Protein 1VJR (pdb70)

Sequence (255 aa):
HHVLDKIELFILDDGTFYLDDDDSLLPGSLEEFLEETLKEKNKRFVFFTNNSSLGAQDYVRKLRNGVDVPDDAVVTSGEITAEHLKRFGRCRIFLLGTPQLKKVFEAYGHVIDEENPDFVVLGFDKTLTYERLKKACILLRKGKFYIATHPDINCPSKEGPVPDAGSIAAIEASTGRKPDLIAGKPNPLVVDVISEKFGVPKEERRAVGDRLYTDVKLGKNAGIVSILVLTGETTPEEDLERAEETKPDFVFKNLGELAKAVQ

Solvent-accessible surface area: 12253 Å² total

B-factor: mean 44.91, std 9.75, range [21.3, 96.9]

InterPro domains:
  IPR006357 HAD-superfamily hydrolase, subfamily IIA [PF13344] (8-106)
  IPR006357 HAD-superfamily hydrolase, subfamily IIA [PIRSF000915] (2-258)
  IPR006357 HAD-superfamily hydrolase, subfamily IIA [TIGR01460] (8-230)
  IPR023214 HAD superfamily [G3DSA:3.40.50.1000] (13-251)
  IPR023214 HAD superfamily [G3DSA:3.40.50.1000] (73-180)
  IPR036412 HAD-like superfamily [SSF56784] (1-258)

Foldseek 3Di:
DDLLLLAQEAEEECQAQAPDLGGDPQNVVLVVLSVVSVGYYAYEEQALQAALQVVCVSCVCPNNDDSRRYDYLLLLVLVVCVPPNAFAEAELYHPRSVVSNVVSVHHDDLPDGLEYEYFFRPPDDPVSLVSSLVVVLVPRAYEYSAQDQWDQDPVGTDGGRNVSVVSCVRRVDDHPYHRDFLQLSVVVVVCVVVVPDLSNEEEADFPGRQSSCVNNVHAYEHEDRGDDHPVNQVVDPGHGNYYDPGSNRVSVDND

Secondary structure (P-SEA, 3-state):
cccccccccccccccccccccccccaaaaaaaaaaaaccbbbbbbccccccaaaaaaaaaccccccccccccaaaaaaacccccccccccccccaaaaaaaaaacccccccccccccccccccccaaaaaaaaaaaaaccbbbbcccccccccccccccccccccccccccccccccccccccaaaaaaaaaaacccccccccccaaaaaaaaaaacbbbbbbccccccaaaaaacccccccccccaaaaaaacc

CATH classification: 3.40.50.1000 (+1 more: 3.40.50.1000)

Organism: Thermotoga maritima (strain ATCC 43589 / DSM 3109 / JCM 10099 / NBRC 100826 / MSB8) (NCBI:txid243274)

Structure (mmCIF, N/CA/C/O backbone):
data_1VJR
#
_entry.id   1VJR
#
_cell.length_a   93.998
_cell.length_b   93.998
_cell.length_c   160.365
_cell.angle_alpha   90.00
_cell.angle_beta   90.00
_cell.angle_gamma   90.00
#
_symmetry.space_group_name_H-M   'P 41 21 2'
#
loop_
_entity.id
_entity.type
_entity.pdbx_description
1 polymer 4-nitrophenylphosphatase
2 non-polymer 'NICKEL (II) ION'
3 non-polymer 'CHLORIDE ION'
4 water water
#
loop_
_atom_site.group_PDB
_atom_site.id
_atom_site.type_symbol
_atom_site.label_atom_id
_atom_site.label_alt_id
_atom_site.label_comp_id
_atom_site.label_asym_id
_atom_site.label_entity_id
_atom_site.label_seq_id
_atom_site.pdbx_PDB_ins_code
_atom_site.Cartn_x
_atom_site.Cartn_y
_atom_site.Cartn_z
_atom_site.occupancy
_atom_site.B_iso_or_equiv
_atom_site.auth_seq_id
_atom_site.auth_comp_id
_atom_site.auth_asym_id
_atom_site.auth_atom_id
_atom_site.pdbx_PDB_model_num
ATOM 1 C CA . HIS A 1 11 ? 86.240 40.637 33.423 1.00 54.45 -1 HIS A CA 1
ATOM 2 C C . HIS A 1 11 ? 86.513 41.959 32.623 1.00 58.54 -1 HIS A C 1
ATOM 3 O O . HIS A 1 11 ? 85.640 42.433 31.835 1.00 55.88 -1 HIS A O 1
ATOM 4 N N . HIS A 1 12 ? 87.727 42.533 32.799 1.00 57.40 0 HIS A N 1
ATOM 5 C CA . HIS A 1 12 ? 88.042 43.931 32.363 1.00 53.43 0 HIS A CA 1
ATOM 6 C C . HIS A 1 12 ? 88.525 44.136 30.909 1.00 52.31 0 HIS A C 1
ATOM 7 O O . HIS A 1 12 ? 89.696 44.383 30.612 1.00 50.68 0 HIS A O 1
ATOM 14 N N . VAL A 1 13 ? 87.535 44.043 30.035 1.00 52.21 1 VAL A N 1
ATOM 15 C CA . VAL A 1 13 ? 87.621 44.209 28.591 1.00 53.08 1 VAL A CA 1
ATOM 16 C C . VAL A 1 13 ? 88.437 45.413 28.055 1.00 50.58 1 VAL A C 1
ATOM 17 O O . VAL A 1 13 ? 89.009 45.327 26.968 1.00 51.58 1 VAL A O 1
ATOM 21 N N . LEU A 1 14 ? 88.486 46.523 28.787 1.00 47.27 2 LEU A N 1
ATOM 22 C CA . LEU A 1 14 ? 89.215 47.693 28.288 1.00 45.09 2 LEU A CA 1
ATOM 23 C C . LEU A 1 14 ? 90.730 47.577 28.445 1.00 44.86 2 LEU A C 1
ATOM 24 O O . LEU A 1 14 ? 91.495 48.331 27.827 1.00 43.10 2 LEU A O 1
ATOM 29 N N . ASP A 1 15 ? 91.163 46.635 29.275 1.00 44.88 3 ASP A N 1
ATOM 30 C CA . ASP A 1 15 ? 92.574 46.350 29.429 1.00 44.38 3 ASP A CA 1
ATOM 31 C C . ASP A 1 15 ? 93.240 45.983 28.119 1.00 44.34 3 ASP A C 1
ATOM 32 O O . ASP A 1 15 ? 94.412 46.278 27.935 1.00 45.28 3 ASP A O 1
ATOM 37 N N . LYS A 1 16 ? 92.501 45.350 27.210 1.00 44.19 4 LYS A N 1
ATOM 38 C CA . LYS A 1 16 ? 93.084 44.912 25.963 1.00 47.11 4 LYS A CA 1
ATOM 39 C C . LYS A 1 16 ? 93.377 46.060 24.954 1.00 46.58 4 LYS A C 1
ATOM 40 O O . LYS A 1 16 ? 94.125 45.853 23.994 1.00 45.92 4 LYS A O 1
ATOM 44 N N . ILE A 1 17 ? 92.839 47.264 25.183 1.00 45.62 5 ILE A N 1
ATOM 45 C CA . ILE A 1 17 ? 93.100 48.379 24.259 1.00 44.20 5 ILE A CA 1
ATOM 46 C C . ILE A 1 17 ? 94.547 48.847 24.372 1.00 46.10 5 ILE A C 1
ATOM 47 O O . ILE A 1 17 ? 95.000 49.182 25.475 1.00 46.43 5 ILE A O 1
ATOM 52 N N . GLU A 1 18 ? 95.269 48.821 23.247 1.00 43.07 6 GLU A N 1
ATOM 53 C CA . GLU A 1 18 ? 96.667 49.253 23.200 1.00 44.54 6 GLU A CA 1
ATOM 54 C C . GLU A 1 18 ? 96.810 50.660 22.594 1.00 43.87 6 GLU A C 1
ATOM 55 O O . GLU A 1 18 ? 97.765 51.389 22.897 1.00 43.72 6 GLU A O 1
ATOM 61 N N . LEU A 1 19 ? 95.871 51.032 21.729 1.00 42.59 7 LEU A N 1
ATOM 62 C CA . LEU A 1 19 ? 95.916 52.331 21.088 1.00 41.27 7 LEU A CA 1
ATOM 63 C C . LEU A 1 19 ? 94.553 53.007 21.157 1.00 42.67 7 LEU A C 1
ATOM 64 O O . LEU A 1 19 ? 93.543 52.437 20.714 1.00 41.72 7 LEU A O 1
ATOM 69 N N . PHE A 1 20 ? 94.542 54.215 21.729 1.00 42.22 8 PHE A N 1
ATOM 70 C CA . PHE A 1 20 ? 93.354 55.053 21.804 1.00 41.84 8 PHE A CA 1
ATOM 71 C C . PHE A 1 20 ? 93.409 56.214 20.809 1.00 43.26 8 PHE A C 1
ATOM 72 O O . PHE A 1 20 ? 94.353 57.030 20.811 1.00 44.59 8 PHE A O 1
ATOM 80 N N . ILE A 1 21 ? 92.404 56.278 19.942 1.00 44.24 9 ILE A N 1
ATOM 81 C CA . ILE A 1 21 ? 92.232 57.438 19.066 1.00 43.22 9 ILE A CA 1
ATOM 82 C C . ILE A 1 21 ? 91.358 58.409 19.822 1.00 43.70 9 ILE A C 1
ATOM 83 O O . ILE A 1 21 ? 90.274 58.037 20.271 1.00 42.86 9 ILE A O 1
ATOM 88 N N . LEU A 1 22 ? 91.838 59.641 19.974 1.00 43.74 10 LEU A N 1
ATOM 89 C CA . LEU A 1 22 ? 91.143 60.622 20.799 1.00 44.19 10 LEU A CA 1
ATOM 90 C C . LEU A 1 22 ? 90.631 61.816 20.012 1.00 43.36 10 LEU A C 1
ATOM 91 O O . LEU A 1 22 ? 91.392 62.391 19.201 1.00 42.95 10 LEU A O 1
ATOM 96 N N . ASP A 1 23 ? 89.375 62.205 20.259 1.00 42.93 11 ASP A N 1
ATOM 97 C CA . ASP A 1 23 ? 88.883 63.533 19.839 1.00 46.21 11 ASP A CA 1
ATOM 98 C C . ASP A 1 23 ? 89.664 64.593 20.613 1.00 48.43 11 ASP A C 1
ATOM 99 O O . ASP A 1 23 ? 90.215 64.317 21.694 1.00 50.09 11 ASP A O 1
ATOM 112 N N . ASP A 1 25 ? 89.005 68.894 20.809 1.00 45.92 13 ASP A N 1
ATOM 113 C CA . ASP A 1 25 ? 88.081 69.842 21.405 1.00 47.73 13 ASP A CA 1
ATOM 114 C C . ASP A 1 25 ? 86.763 69.153 21.815 1.00 47.10 13 ASP A C 1
ATOM 115 O O . ASP A 1 25 ? 86.015 68.649 20.958 1.00 47.29 13 ASP A O 1
ATOM 120 N N . GLY A 1 26 ? 86.487 69.137 23.120 1.00 43.99 14 GLY A N 1
ATOM 121 C CA . GLY A 1 26 ? 85.282 68.501 23.639 1.00 43.22 14 GLY A CA 1
ATOM 122 C C . GLY A 1 26 ? 85.584 67.194 24.361 1.00 44.15 14 GLY A C 1
ATOM 123 O O . GLY A 1 26 ? 84.756 66.715 25.116 1.00 41.40 14 GLY A O 1
ATOM 124 N N . THR A 1 27 ? 86.776 66.629 24.117 1.00 43.80 15 THR A N 1
ATOM 125 C CA . THR A 1 27 ? 87.234 65.384 24.734 1.00 41.86 15 THR A CA 1
ATOM 126 C C . THR A 1 27 ? 88.536 65.601 25.541 1.00 42.58 15 THR A C 1
ATOM 127 O O . THR A 1 27 ? 88.592 65.311 26.733 1.00 43.94 15 THR A O 1
ATOM 131 N N . PHE A 1 28 ? 89.583 66.114 24.910 1.00 40.57 16 PHE A N 1
ATOM 132 C CA . PHE A 1 28 ? 90.817 66.335 25.642 1.00 39.52 16 PHE A CA 1
ATOM 133 C C . PHE A 1 28 ? 90.878 67.727 26.315 1.00 42.23 16 PHE A C 1
ATOM 134 O O . PHE A 1 28 ? 91.387 67.891 27.437 1.00 43.87 16 PHE A O 1
ATOM 142 N N . TYR A 1 29 ? 90.332 68.728 25.637 1.00 42.76 17 TYR A N 1
ATOM 143 C CA . TYR A 1 29 ? 90.298 70.090 26.151 1.00 42.22 17 TYR A CA 1
ATOM 144 C C . TYR A 1 29 ? 89.033 70.739 25.650 1.00 42.76 17 TYR A C 1
ATOM 145 O O . TYR A 1 29 ? 88.362 70.221 24.747 1.00 40.36 17 TYR A O 1
ATOM 154 N N . LEU A 1 30 ? 88.743 71.900 26.209 1.00 45.96 18 LEU A N 1
ATOM 155 C CA . LEU A 1 30 ? 87.568 72.650 25.846 1.00 52.14 18 LEU A CA 1
ATOM 156 C C . LEU A 1 30 ? 87.915 74.133 25.696 1.00 56.99 18 LEU A C 1
ATOM 157 O O . LEU A 1 30 ? 88.211 74.835 26.669 1.00 58.43 18 LEU A O 1
ATOM 162 N N . ASP A 1 31 ? 87.886 74.592 24.444 1.00 63.11 19 ASP A N 1
ATOM 163 C CA . ASP A 1 31 ? 88.390 75.907 24.056 1.00 66.02 19 ASP A CA 1
ATOM 164 C C . ASP A 1 31 ? 89.921 75.886 24.093 1.00 63.98 19 ASP A C 1
ATOM 165 O O . ASP A 1 31 ? 90.540 75.314 23.176 1.00 63.42 19 ASP A O 1
ATOM 170 N N . ASP A 1 32 ? 90.491 76.503 25.149 1.00 60.85 20 ASP A N 1
ATOM 171 C CA A ASP A 1 32 ? 91.937 76.587 25.317 0.34 59.10 20 ASP A CA 1
ATOM 172 C CA B ASP A 1 32 ? 91.955 76.526 25.306 0.33 58.53 20 ASP A CA 1
ATOM 173 C CA C ASP A 1 32 ? 91.927 76.657 25.365 0.33 59.32 20 ASP A CA 1
ATOM 174 C C . ASP A 1 32 ? 92.362 76.010 26.683 1.00 58.48 20 ASP A C 1
ATOM 175 O O . ASP A 1 32 ? 93.490 76.243 27.152 1.00 59.57 20 ASP A O 1
ATOM 188 N N . SER A 1 33 ? 91.457 75.246 27.315 1.00 55.33 21 SER A N 1
ATOM 189 C CA . SER A 1 33 ? 91.733 74.620 28.621 1.00 52.78 21 SER A CA 1
ATOM 190 C C . SER A 1 33 ? 91.557 73.118 28.606 1.00 50.02 21 SER A C 1
ATOM 191 O O . SER A 1 33 ? 90.545 72.614 28.129 1.00 50.27 21 SER A O 1
ATOM 194 N N . LEU A 1 34 ? 92.537 72.416 29.168 1.00 47.66 22 LEU A N 1
ATOM 195 C CA . LEU A 1 34 ? 92.464 70.972 29.370 1.00 46.37 22 LEU A CA 1
ATOM 196 C C . LEU A 1 34 ? 91.320 70.567 30.287 1.00 46.59 22 LEU A C 1
ATOM 197 O O . LEU A 1 34 ? 90.965 71.270 31.228 1.00 47.21 22 LEU A O 1
ATOM 202 N N . LEU A 1 35 ? 90.746 69.417 29.981 1.00 46.39 23 LEU A N 1
ATOM 203 C CA . LEU A 1 35 ? 89.602 68.913 30.692 1.00 45.48 23 LEU A CA 1
ATOM 204 C C . LEU A 1 35 ? 90.078 68.064 31.874 1.00 47.27 23 LEU A C 1
ATOM 205 O O . LEU A 1 35 ? 91.234 67.611 31.879 1.00 45.09 23 LEU A O 1
ATOM 210 N N . PRO A 1 36 ? 89.211 67.860 32.879 1.00 50.02 24 PRO A N 1
ATOM 211 C CA . PRO A 1 36 ? 89.584 67.069 34.063 1.00 49.91 24 PRO A CA 1
ATOM 212 C C . PRO A 1 36 ? 89.996 65.655 33.682 1.00 48.39 24 PRO A C 1
ATOM 213 O O . PRO A 1 36 ? 89.259 64.959 32.971 1.00 48.70 24 PRO A O 1
ATOM 217 N N . GLY A 1 37 ? 91.190 65.267 34.116 1.00 45.83 25 GLY A N 1
ATOM 218 C CA . GLY A 1 37 ? 91.678 63.925 33.898 1.00 44.93 25 GLY A CA 1
ATOM 219 C C . GLY A 1 37 ? 92.451 63.710 32.620 1.00 45.23 25 GLY A C 1
ATOM 220 O O . GLY A 1 37 ? 93.055 62.653 32.444 1.00 45.55 25 GLY A O 1
ATOM 221 N N . SER A 1 38 ? 92.442 64.692 31.721 1.00 46.14 26 SER A N 1
ATOM 222 C CA . SER A 1 38 ? 93.132 64.549 30.428 1.00 44.94 26 SER A CA 1
ATOM 223 C C . SER A 1 38 ? 94.615 64.186 30.593 1.00 45.05 26 SER A C 1
ATOM 224 O O . SER A 1 38 ? 95.100 63.204 29.990 1.00 42.69 26 SER A O 1
ATOM 227 N N . LEU A 1 39 ? 95.316 64.965 31.427 1.00 44.22 27 LEU A N 1
ATOM 228 C CA . LEU A 1 39 ? 96.728 64.741 31.695 1.00 43.65 27 LEU A CA 1
ATOM 229 C C . LEU A 1 39 ? 96.963 63.426 32.392 1.00 44.66 27 LEU A C 1
ATOM 230 O O . LEU A 1 39 ? 97.856 62.668 31.992 1.00 44.13 27 LEU A O 1
ATOM 235 N N . GLU A 1 40 ? 96.168 63.184 33.442 1.00 44.98 28 GLU A N 1
ATOM 236 C CA A GLU A 1 40 ? 96.087 61.922 34.192 0.50 45.94 28 GLU A CA 1
ATOM 237 C CA B GLU A 1 40 ? 96.272 61.913 34.151 0.50 45.56 28 GLU A CA 1
ATOM 238 C C . GLU A 1 40 ? 96.002 60.735 33.205 1.00 44.27 28 GLU A C 1
ATOM 239 O O . GLU A 1 40 ? 96.686 59.717 33.328 1.00 43.72 28 GLU A O 1
ATOM 250 N N . PHE A 1 41 ? 95.108 60.886 32.225 1.00 43.01 29 PHE A N 1
ATOM 251 C CA . PHE A 1 41 ? 94.874 59.845 31.233 1.00 41.94 29 PHE A CA 1
ATOM 252 C C . PHE A 1 41 ? 96.136 59.511 30.435 1.00 42.72 29 PHE A C 1
ATOM 253 O O . PHE A 1 41 ? 96.493 58.348 30.296 1.00 43.64 29 PHE A O 1
ATOM 261 N N . LEU A 1 42 ? 96.803 60.527 29.900 1.00 42.62 30 LEU A N 1
ATOM 262 C CA . LEU A 1 42 ? 98.058 60.303 29.184 1.00 43.06 30 LEU A CA 1
ATOM 263 C C . LEU A 1 42 ? 99.127 59.713 30.073 1.00 42.14 30 LEU A C 1
ATOM 264 O O . LEU A 1 42 ? 99.853 58.845 29.619 1.00 43.77 30 LEU A O 1
ATOM 269 N N . GLU A 1 43 ? 99.224 60.177 31.320 1.00 42.60 31 GLU A N 1
ATOM 270 C CA A GLU A 1 43 ? 100.157 59.668 32.338 0.50 44.39 31 GLU A CA 1
ATOM 271 C CA B GLU A 1 43 ? 100.250 59.629 32.205 0.50 43.14 31 GLU A CA 1
ATOM 272 C C . GLU A 1 43 ? 99.965 58.151 32.503 1.00 43.06 31 GLU A C 1
ATOM 273 O O . GLU A 1 43 ? 100.910 57.354 32.547 1.00 42.88 31 GLU A O 1
ATOM 284 N N . THR A 1 44 ? 98.697 57.769 32.616 1.00 44.13 32 THR A N 1
ATOM 285 C CA . THR A 1 44 ? 98.284 56.363 32.738 1.00 43.59 32 THR A CA 1
ATOM 286 C C . THR A 1 44 ? 98.705 55.527 31.532 1.00 43.51 32 THR A C 1
ATOM 287 O O . THR A 1 44 ? 99.260 54.439 31.686 1.00 45.62 32 THR A O 1
ATOM 291 N N . LEU A 1 45 ? 98.449 56.037 30.335 1.00 42.68 33 LEU A N 1
ATOM 292 C CA . LEU A 1 45 ? 98.841 55.342 29.119 1.00 43.13 33 LEU A CA 1
ATOM 293 C C . LEU A 1 45 ? 100.336 55.073 29.112 1.00 44.27 33 LEU A C 1
ATOM 294 O O . LEU A 1 45 ? 100.766 53.971 28.812 1.00 44.49 33 LEU A O 1
ATOM 299 N N . LYS A 1 46 ? 101.112 56.088 29.475 1.00 47.07 34 LYS A N 1
ATOM 300 C CA . LYS A 1 46 ? 102.564 56.018 29.469 1.00 51.19 34 LYS A CA 1
ATOM 301 C C . LYS A 1 46 ? 103.056 54.939 30.434 1.00 52.33 34 LYS A C 1
ATOM 302 O O . LYS A 1 46 ? 103.927 54.147 30.085 1.00 53.15 34 LYS A O 1
ATOM 308 N N . GLU A 1 47 ? 102.474 54.919 31.636 1.00 53.47 35 GLU A N 1
ATOM 309 C CA . GLU A 1 47 ? 102.759 53.924 32.669 1.00 54.68 35 GLU A CA 1
ATOM 310 C C . GLU A 1 47 ? 102.451 52.504 32.250 1.00 54.18 35 GLU A C 1
ATOM 311 O O . GLU A 1 47 ? 103.124 51.570 32.665 1.00 55.13 35 GLU A O 1
ATOM 317 N N . LYS A 1 48 ? 101.406 52.343 31.451 1.00 54.04 36 LYS A N 1
ATOM 318 C CA . LYS A 1 48 ? 100.913 51.024 31.073 1.00 51.83 36 LYS A CA 1
ATOM 319 C C . LYS A 1 48 ? 101.480 50.601 29.713 1.00 50.67 36 LYS A C 1
ATOM 320 O O . LYS A 1 48 ? 101.082 49.587 29.146 1.00 50.48 36 LYS A O 1
ATOM 326 N N . ASN A 1 49 ? 102.440 51.377 29.219 1.00 49.15 37 ASN A N 1
ATOM 327 C CA . ASN A 1 49 ? 102.967 51.219 27.866 1.00 50.65 37 ASN A CA 1
ATOM 328 C C . ASN A 1 49 ? 101.934 51.156 26.751 1.00 50.18 37 ASN A C 1
ATOM 329 O O . ASN A 1 49 ? 102.053 50.360 25.820 1.00 51.76 37 ASN A O 1
ATOM 334 N N . LYS A 1 50 ? 100.926 52.012 26.853 1.00 48.01 38 LYS A N 1
ATOM 335 C CA . LYS A 1 50 ? 99.871 52.085 25.864 1.00 45.14 38 LYS A CA 1
ATOM 336 C C . LYS A 1 50 ? 100.025 53.361 25.066 1.00 46.24 38 LYS A C 1
ATOM 337 O O . LYS A 1 50 ? 100.881 54.203 25.368 1.00 43.85 38 LYS A O 1
ATOM 343 N N . ARG A 1 51 ? 99.208 53.500 24.031 1.00 47.97 39 ARG A N 1
ATOM 344 C CA . ARG A 1 51 ? 99.391 54.581 23.074 1.00 47.05 39 ARG A CA 1
ATOM 345 C C . ARG A 1 51 ? 98.128 55.299 22.731 1.00 46.58 39 ARG A C 1
ATOM 346 O O . ARG A 1 51 ? 97.027 54.767 22.900 1.00 45.66 39 ARG A O 1
ATOM 354 N N . PHE A 1 52 ? 98.299 56.520 22.245 1.00 47.29 40 PHE A N 1
ATOM 355 C CA . PHE A 1 52 ? 97.175 57.343 21.817 1.00 46.74 40 PHE A CA 1
ATOM 356 C C . PHE A 1 52 ? 97.556 58.105 20.556 1.00 46.09 40 PHE A C 1
ATOM 357 O O . PHE A 1 52 ? 98.720 58.278 20.254 1.00 43.10 40 PHE A O 1
ATOM 365 N N . VAL A 1 53 ? 96.547 58.564 19.833 1.00 47.47 41 VAL A N 1
ATOM 366 C CA . VAL A 1 53 ? 96.735 59.480 18.726 1.00 45.79 41 VAL A CA 1
ATOM 367 C C . VAL A 1 53 ? 95.491 60.367 18.675 1.00 44.06 41 VAL A C 1
ATOM 368 O O . VAL A 1 53 ? 94.364 59.878 18.816 1.00 44.96 41 VAL A O 1
ATOM 372 N N . PHE A 1 54 ? 95.698 61.670 18.522 1.00 41.99 42 PHE A N 1
ATOM 373 C CA . PHE A 1 54 ? 94.582 62.596 18.343 1.00 41.09 42 PHE A CA 1
ATOM 374 C C . PHE A 1 54 ? 94.124 62.570 16.905 1.00 40.79 42 PHE A C 1
ATOM 375 O O . PHE A 1 54 ? 94.939 62.492 15.973 1.00 40.41 42 PHE A O 1
ATOM 383 N N . PHE A 1 55 ? 92.817 62.572 16.722 1.00 39.43 43 PHE A N 1
ATOM 384 C CA . PHE A 1 55 ? 92.287 62.746 15.392 1.00 40.37 43 PHE A CA 1
ATOM 385 C C . PHE A 1 55 ? 91.196 63.784 15.362 1.00 39.95 43 PHE A C 1
ATOM 386 O O . PHE A 1 55 ? 90.388 63.869 16.283 1.00 43.40 43 PHE A O 1
ATOM 394 N N . THR A 1 56 ? 91.193 64.591 14.308 1.00 39.20 44 THR A N 1
ATOM 395 C CA . THR A 1 56 ? 90.092 65.513 14.041 1.00 37.11 44 THR A CA 1
ATOM 396 C C . THR A 1 56 ? 89.723 65.527 12.552 1.00 38.70 44 THR A C 1
ATOM 397 O O . THR A 1 56 ? 90.603 65.413 11.677 1.00 39.58 44 THR A O 1
ATOM 401 N N . ASN A 1 57 ? 88.431 65.695 12.276 1.00 39.40 45 ASN A N 1
ATOM 402 C CA . ASN A 1 57 ? 87.928 65.893 10.917 1.00 39.69 45 ASN A CA 1
ATOM 403 C C . ASN A 1 57 ? 88.191 67.305 10.434 1.00 42.62 45 ASN A C 1
ATOM 404 O O . ASN A 1 57 ? 88.059 67.608 9.248 1.00 44.87 45 ASN A O 1
ATOM 409 N N . ASN A 1 58 ? 88.581 68.178 11.356 1.00 43.39 46 ASN A N 1
ATOM 410 C CA . ASN A 1 58 ? 88.651 69.604 11.049 1.00 41.49 46 ASN A CA 1
ATOM 411 C C . ASN A 1 58 ? 89.891 69.971 10.225 1.00 40.99 46 ASN A C 1
ATOM 412 O O . ASN A 1 58 ? 90.988 70.190 10.770 1.00 43.10 46 ASN A O 1
ATOM 417 N N . SER A 1 59 ? 89.712 70.076 8.914 1.00 40.18 47 SER A N 1
ATOM 418 C CA . SER A 1 59 ? 90.831 70.338 8.017 1.00 35.94 47 SER A CA 1
ATOM 419 C C . SER A 1 59 ? 91.084 71.834 7.734 1.00 36.41 47 SER A C 1
ATOM 420 O O . SER A 1 59 ? 91.732 72.199 6.726 1.00 34.07 47 SER A O 1
ATOM 423 N N . SER A 1 60 ? 90.591 72.723 8.593 1.00 34.83 48 SER A N 1
ATOM 424 C CA . SER A 1 60 ? 90.925 74.131 8.375 1.00 33.93 48 SER A CA 1
ATOM 425 C C . SER A 1 60 ? 92.368 74.400 8.796 1.00 33.51 48 SER A C 1
ATOM 426 O O . SER A 1 60 ? 92.934 75.437 8.431 1.00 31.08 48 SER A O 1
ATOM 429 N N . LEU A 1 61 ? 92.953 73.468 9.545 1.00 31.73 49 LEU A N 1
ATOM 430 C CA . LEU A 1 61 ? 94.332 73.605 9.975 1.00 34.90 49 LEU A CA 1
ATOM 431 C C . LEU A 1 61 ? 95.051 72.278 9.727 1.00 36.52 49 LEU A C 1
ATOM 432 O O . LEU A 1 61 ? 94.403 71.276 9.552 1.00 38.95 49 LEU A O 1
ATOM 437 N N . GLY A 1 62 ? 96.385 72.284 9.703 1.00 38.00 50 GLY A N 1
ATOM 438 C CA . GLY A 1 62 ? 97.163 71.051 9.616 1.00 38.91 50 GLY A CA 1
ATOM 439 C C . GLY A 1 62 ? 97.448 70.405 10.961 1.00 40.53 50 GLY A C 1
ATOM 440 O O . GLY A 1 62 ? 97.365 71.060 12.015 1.00 41.84 50 GLY A O 1
ATOM 441 N N . ALA A 1 63 ? 97.814 69.124 10.924 1.00 40.27 51 ALA A N 1
ATOM 442 C CA . ALA A 1 63 ? 98.222 68.401 12.133 1.00 38.94 51 ALA A CA 1
ATOM 443 C C . ALA A 1 63 ? 99.220 69.222 12.994 1.00 37.87 51 ALA A C 1
ATOM 444 O O . ALA A 1 63 ? 99.081 69.282 14.221 1.00 39.59 51 ALA A O 1
ATOM 446 N N . GLN A 1 64 ? 100.188 69.888 12.368 1.00 37.19 52 GLN A N 1
ATOM 447 C CA . GLN A 1 64 ? 101.172 70.641 13.147 1.00 39.26 52 GLN A CA 1
ATOM 448 C C . GLN A 1 64 ? 100.582 71.835 13.901 1.00 38.33 52 GLN A C 1
ATOM 449 O O . GLN A 1 64 ? 101.074 72.202 14.970 1.00 37.89 52 GLN A O 1
ATOM 455 N N . ASP A 1 65 ? 99.517 72.420 13.361 1.00 37.26 53 ASP A N 1
ATOM 456 C CA . ASP A 1 65 ? 98.843 73.515 14.035 1.00 36.51 53 ASP A CA 1
ATOM 457 C C . ASP A 1 65 ? 98.222 73.021 15.322 1.00 36.98 53 ASP A C 1
ATOM 458 O O . ASP A 1 65 ? 98.242 73.731 16.333 1.00 38.71 53 ASP A O 1
ATOM 463 N N . TYR A 1 66 ? 97.698 71.797 15.298 1.00 36.61 54 TYR A N 1
ATOM 464 C CA . TYR A 1 66 ? 97.092 71.218 16.498 1.00 37.57 54 TYR A CA 1
ATOM 465 C C . TYR A 1 66 ? 98.135 70.720 17.470 1.00 36.94 54 TYR A C 1
ATOM 466 O O . TYR A 1 66 ? 97.923 70.744 18.680 1.00 38.48 54 TYR A O 1
ATOM 475 N N . VAL A 1 67 ? 99.263 70.254 16.940 1.00 37.79 55 VAL A N 1
ATOM 476 C CA . VAL A 1 67 ? 100.375 69.827 17.796 1.00 37.46 55 VAL A CA 1
ATOM 477 C C . VAL A 1 67 ? 100.799 71.053 18.606 1.00 40.45 55 VAL A C 1
ATOM 478 O O . VAL A 1 67 ? 100.948 70.986 19.830 1.00 43.19 55 VAL A O 1
ATOM 482 N N . ARG A 1 68 ? 100.953 72.172 17.898 1.00 41.86 56 ARG A N 1
ATOM 483 C CA . ARG A 1 68 ? 101.315 73.448 18.470 1.00 42.86 56 ARG A CA 1
ATOM 484 C C . ARG A 1 68 ? 100.307 73.890 19.532 1.00 43.20 56 ARG A C 1
ATOM 485 O O . ARG A 1 68 ? 100.704 74.329 20.611 1.00 43.40 56 ARG A O 1
ATOM 493 N N . LYS A 1 69 ? 99.011 73.761 19.231 1.00 43.04 57 LYS A N 1
ATOM 494 C CA . LYS A 1 69 ? 97.969 74.159 20.162 1.00 44.17 57 LYS A CA 1
ATOM 495 C C . LYS A 1 69 ? 98.074 73.384 21.482 1.00 43.11 57 LYS A C 1
ATOM 496 O O . LYS A 1 69 ? 98.017 73.987 22.560 1.00 44.71 57 LYS A O 1
ATOM 502 N N . LEU A 1 70 ? 98.221 72.062 21.379 1.00 40.59 58 LEU A N 1
ATOM 503 C CA . LEU A 1 70 ? 98.458 71.184 22.530 1.00 39.31 58 LEU A CA 1
ATOM 504 C C . LEU A 1 70 ? 99.687 71.586 23.306 1.00 38.22 58 LEU A C 1
ATOM 505 O O . LEU A 1 70 ? 99.637 71.728 24.521 1.00 38.62 58 LEU A O 1
ATOM 510 N N . ARG A 1 71 ? 100.800 71.776 22.610 1.00 38.26 59 ARG A N 1
ATOM 511 C CA . ARG A 1 71 ? 102.024 72.165 23.301 1.00 39.40 59 ARG A CA 1
ATOM 512 C C . ARG A 1 71 ? 101.841 73.453 24.093 1.00 40.09 59 ARG A C 1
ATOM 513 O O . ARG A 1 71 ? 102.347 73.572 25.222 1.00 38.17 59 ARG A O 1
ATOM 521 N N . ASN A 1 72 ? 101.087 74.389 23.517 1.00 41.84 60 ASN A N 1
ATOM 522 C CA . ASN A 1 72 ? 100.802 75.654 24.175 1.00 46.46 60 ASN A CA 1
ATOM 523 C C . ASN A 1 72 ? 99.877 75.558 25.363 1.00 48.56 60 ASN A C 1
ATOM 524 O O . ASN A 1 72 ? 99.790 76.500 26.139 1.00 49.02 60 ASN A O 1
ATOM 537 N N . GLY A 1 74 ? 100.562 73.115 27.441 1.00 51.87 62 GLY A N 1
ATOM 538 C CA . GLY A 1 74 ? 101.433 72.297 28.295 1.00 51.81 62 GLY A CA 1
ATOM 539 C C . GLY A 1 74 ? 101.301 70.784 28.129 1.00 52.28 62 GLY A C 1
ATOM 540 O O . GLY A 1 74 ? 101.581 70.013 29.053 1.00 52.90 62 GLY A O 1
ATOM 541 N N . VAL A 1 75 ? 100.860 70.351 26.956 1.00 51.52 63 VAL A N 1
ATOM 542 C CA . VAL A 1 75 ? 100.862 68.932 26.633 1.00 51.95 63 VAL A CA 1
ATOM 543 C C . VAL A 1 75 ? 101.956 68.727 25.611 1.00 52.73 63 VAL A C 1
ATOM 544 O O . VAL A 1 75 ? 101.824 69.126 24.464 1.00 52.57 63 VAL A O 1
ATOM 548 N N . ASP A 1 76 ? 103.055 68.131 26.041 1.00 56.09 64 ASP A N 1
ATOM 549 C CA . ASP A 1 76 ? 104.179 67.896 25.151 1.00 60.00 64 ASP A CA 1
ATOM 550 C C . ASP A 1 76 ? 103.971 66.595 24.376 1.00 59.35 64 ASP A C 1
ATOM 551 O O . ASP A 1 76 ? 104.036 65.499 24.944 1.00 63.68 64 ASP A O 1
ATOM 556 N N . VAL A 1 77 ? 103.676 66.719 23.090 1.00 55.64 65 VAL A N 1
ATOM 557 C CA . VAL A 1 77 ? 103.355 65.560 22.262 1.00 51.59 65 VAL A CA 1
ATOM 558 C C . VAL A 1 77 ? 104.320 65.557 21.093 1.00 49.95 65 VAL A C 1
ATOM 559 O O . VAL A 1 77 ? 104.745 66.626 20.652 1.00 49.95 65 VAL A O 1
ATOM 563 N N . PRO A 1 78 ? 104.675 64.381 20.584 1.00 48.25 66 PRO A N 1
ATOM 564 C CA . PRO A 1 78 ? 105.509 64.298 19.373 1.00 47.78 66 PRO A CA 1
ATOM 565 C C . PRO A 1 78 ? 104.737 64.820 18.142 1.00 47.65 66 PRO A C 1
ATOM 566 O O . PRO A 1 78 ? 103.528 65.030 18.220 1.00 48.19 66 PRO A O 1
ATOM 570 N N . ASP A 1 79 ? 105.419 65.031 17.023 1.00 47.67 67 ASP A N 1
ATOM 571 C CA . ASP A 1 79 ? 104.762 65.557 15.825 1.00 47.94 67 ASP A CA 1
ATOM 572 C C . ASP A 1 79 ? 103.720 64.641 15.280 1.00 48.49 67 ASP A C 1
ATOM 573 O O . ASP A 1 79 ? 102.777 65.089 14.654 1.00 51.85 67 ASP A O 1
ATOM 578 N N . ASP A 1 80 ? 103.880 63.351 15.514 1.00 47.83 68 ASP A N 1
ATOM 579 C CA . ASP A 1 80 ? 103.021 62.382 14.884 1.00 47.37 68 ASP A CA 1
ATOM 580 C C . ASP A 1 80 ? 101.805 62.014 15.737 1.00 48.35 68 ASP A C 1
ATOM 581 O O . ASP A 1 80 ? 101.052 61.089 15.382 1.00 50.12 68 ASP A O 1
ATOM 586 N N . ALA A 1 81 ? 101.610 62.750 16.832 1.00 45.74 69 ALA A N 1
ATOM 587 C CA . ALA A 1 81 ? 100.513 62.507 17.773 1.00 45.47 69 ALA A CA 1
ATOM 588 C C . ALA A 1 81 ? 99.146 63.011 17.294 1.00 45.54 69 ALA A C 1
ATOM 589 O O . ALA A 1 81 ? 98.108 62.663 17.900 1.00 46.48 69 ALA A O 1
ATOM 591 N N . VAL A 1 82 ? 99.129 63.845 16.249 1.00 42.13 70 VAL A N 1
ATOM 592 C CA . VAL A 1 82 ? 97.853 64.345 15.711 1.00 40.75 70 VAL A CA 1
ATOM 593 C C . VAL A 1 82 ? 97.707 63.922 14.270 1.00 41.59 70 VAL A C 1
ATOM 594 O O . VAL A 1 82 ? 98.679 63.938 13.511 1.00 40.28 70 VAL A O 1
ATOM 598 N N . VAL A 1 83 ? 96.480 63.555 13.896 1.00 41.98 71 VAL A N 1
ATOM 599 C CA . VAL A 1 83 ? 96.139 63.297 12.509 1.00 39.94 71 VAL A CA 1
ATOM 600 C C . VAL A 1 83 ? 94.838 64.007 12.210 1.00 40.66 71 VAL A C 1
ATOM 601 O O . VAL A 1 83 ? 93.937 64.066 13.064 1.00 41.94 71 VAL A O 1
ATOM 605 N N . THR A 1 84 ? 94.731 64.563 11.010 1.00 38.38 72 THR A N 1
ATOM 606 C CA . THR A 1 84 ? 93.458 65.154 10.591 1.00 39.40 72 THR A CA 1
ATOM 607 C C . THR A 1 84 ? 92.972 64.527 9.297 1.00 37.93 72 THR A C 1
ATOM 608 O O . THR A 1 84 ? 93.713 63.818 8.591 1.00 37.07 72 THR A O 1
ATOM 612 N N . SER A 1 85 ? 91.744 64.867 8.942 1.00 38.40 73 SER A N 1
ATOM 613 C CA . SER A 1 85 ? 91.185 64.395 7.682 1.00 38.72 73 SER A CA 1
ATOM 614 C C . SER A 1 85 ? 92.023 64.868 6.469 1.00 38.73 73 SER A C 1
ATOM 615 O O . SER A 1 85 ? 92.044 64.211 5.425 1.00 42.27 73 SER A O 1
ATOM 618 N N . GLY A 1 86 ? 92.724 65.988 6.628 1.00 36.09 74 GLY A N 1
ATOM 619 C CA . GLY A 1 86 ? 93.570 66.534 5.585 1.00 34.13 74 GLY A CA 1
ATOM 620 C C . GLY A 1 86 ? 94.721 65.618 5.208 1.00 36.05 74 GLY A C 1
ATOM 621 O O . GLY A 1 86 ? 94.904 65.280 4.010 1.00 36.22 74 GLY A O 1
ATOM 622 N N . GLU A 1 87 ? 95.505 65.220 6.213 1.00 35.59 75 GLU A N 1
ATOM 623 C CA . GLU A 1 87 ? 96.570 64.243 5.996 1.00 37.29 75 GLU A CA 1
ATOM 624 C C . GLU A 1 87 ? 95.979 62.882 5.532 1.00 37.14 75 GLU A C 1
ATOM 625 O O . GLU A 1 87 ? 96.554 62.232 4.679 1.00 37.80 75 GLU A O 1
ATOM 631 N N . ILE A 1 88 ? 94.842 62.454 6.073 1.00 36.74 76 ILE A N 1
ATOM 632 C CA . ILE A 1 88 ? 94.257 61.189 5.603 1.00 37.43 76 ILE A CA 1
ATOM 633 C C . ILE A 1 88 ? 93.971 61.275 4.082 1.00 37.20 76 ILE A C 1
ATOM 634 O O . ILE A 1 88 ? 94.349 60.387 3.295 1.00 37.17 76 ILE A O 1
ATOM 639 N N . THR A 1 89 ? 93.339 62.369 3.681 1.00 34.30 77 THR A N 1
ATOM 640 C CA . THR A 1 89 ? 93.023 62.600 2.291 1.00 35.85 77 THR A CA 1
ATOM 641 C C . THR A 1 89 ? 94.267 62.724 1.413 1.00 37.98 77 THR A C 1
ATOM 642 O O . THR A 1 89 ? 94.322 62.101 0.355 1.00 37.50 77 THR A O 1
ATOM 646 N N . ALA A 1 90 ? 95.253 63.521 1.844 1.00 37.31 78 ALA A N 1
ATOM 647 C CA . ALA A 1 90 ? 96.422 63.744 1.004 1.00 37.66 78 ALA A CA 1
ATOM 648 C C . ALA A 1 90 ? 97.200 62.438 0.835 1.00 38.97 78 ALA A C 1
ATOM 649 O O . ALA A 1 90 ? 97.669 62.118 -0.260 1.00 41.98 78 ALA A O 1
ATOM 651 N N . GLU A 1 91 ? 97.294 61.673 1.911 1.00 38.37 79 GLU A N 1
ATOM 652 C CA . GLU A 1 91 ? 98.003 60.421 1.885 1.00 40.08 79 GLU A CA 1
ATOM 653 C C . GLU A 1 91 ? 97.268 59.381 1.037 1.00 39.38 79 GLU A C 1
ATOM 654 O O . GLU A 1 91 ? 97.902 58.652 0.288 1.00 40.38 79 GLU A O 1
ATOM 660 N N . HIS A 1 92 ? 95.942 59.322 1.139 1.00 38.99 80 HIS A N 1
ATOM 661 C CA . HIS A 1 92 ? 95.209 58.315 0.408 1.00 39.88 80 HIS A CA 1
ATOM 662 C C . HIS A 1 92 ? 95.341 58.573 -1.096 1.00 40.32 80 HIS A C 1
ATOM 663 O O . HIS A 1 92 ? 95.602 57.643 -1.867 1.00 39.86 80 HIS A O 1
ATOM 678 N N . LEU A 1 94 ? 97.771 60.170 -2.579 1.00 35.93 82 LEU A N 1
ATOM 679 C CA . LEU A 1 94 ? 99.143 59.883 -2.964 1.00 36.25 82 LEU A CA 1
ATOM 680 C C . LEU A 1 94 ? 99.335 58.391 -3.175 1.00 36.11 82 LEU A C 1
ATOM 681 O O . LEU A 1 94 ? 99.962 57.967 -4.156 1.00 37.58 82 LEU A O 1
ATOM 686 N N . LYS A 1 95 ? 98.782 57.603 -2.255 1.00 34.70 83 LYS A N 1
ATOM 687 C CA . LYS A 1 95 ? 98.943 56.152 -2.270 1.00 32.67 83 LYS A CA 1
ATOM 688 C C . LYS A 1 95 ? 98.350 55.544 -3.525 1.00 32.59 83 LYS A C 1
ATOM 689 O O . LYS A 1 95 ? 99.006 54.777 -4.213 1.00 29.97 83 LYS A O 1
ATOM 695 N N . ARG A 1 96 ? 97.109 55.923 -3.817 1.00 36.09 84 ARG A N 1
ATOM 696 C CA . ARG A 1 96 ? 96.309 55.331 -4.893 1.00 34.37 84 ARG A CA 1
ATOM 697 C C . ARG A 1 96 ? 96.479 55.999 -6.242 1.00 34.95 84 ARG A C 1
ATOM 698 O O . ARG A 1 96 ? 96.305 55.339 -7.281 1.00 34.89 84 ARG A O 1
ATOM 706 N N . PHE A 1 97 ? 96.784 57.301 -6.255 1.00 34.82 85 PHE A N 1
ATOM 707 C CA . PHE A 1 97 ? 96.792 58.039 -7.533 1.00 34.24 85 PHE A CA 1
ATOM 708 C C . PHE A 1 97 ? 98.127 58.664 -7.862 1.00 35.12 85 PHE A C 1
ATOM 709 O O . PHE A 1 97 ? 98.307 59.216 -8.954 1.00 35.92 85 PHE A O 1
ATOM 717 N N . GLY A 1 98 ? 99.071 58.573 -6.930 1.00 36.21 86 GLY A N 1
ATOM 718 C CA . GLY A 1 98 ? 100.342 59.294 -7.058 1.00 34.42 86 GLY A CA 1
ATOM 719 C C . GLY A 1 98 ? 100.181 60.775 -6.765 1.00 35.10 86 GLY A C 1
ATOM 720 O O . GLY A 1 98 ? 99.251 61.214 -6.041 1.00 35.63 86 GLY A O 1
ATOM 721 N N . ARG A 1 99 ? 101.087 61.559 -7.330 1.00 35.69 87 ARG A N 1
ATOM 722 C CA . ARG A 1 99 ? 101.077 63.008 -7.122 1.00 36.12 87 ARG A CA 1
ATOM 723 C C . ARG A 1 99 ? 100.051 63.617 -8.032 1.00 36.29 87 ARG A C 1
ATOM 724 O O . ARG A 1 99 ? 100.124 63.404 -9.257 1.00 34.34 87 ARG A O 1
ATOM 732 N N . CYS A 1 100 ? 99.119 64.374 -7.4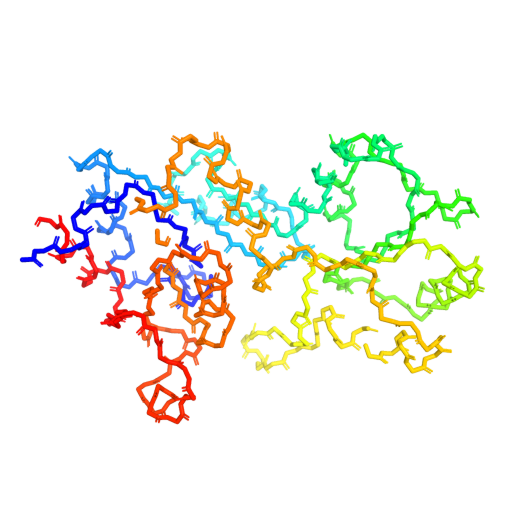37 1.00 35.98 88 CYS A N 1
ATOM 733 C CA . CYS A 1 100 ? 97.917 64.832 -8.147 1.00 35.83 88 CYS A CA 1
ATOM 734 C C . CYS A 1 100 ? 97.887 66.337 -8.354 1.00 35.25 88 CYS A C 1
ATOM 735 O O . CYS A 1 100 ? 98.367 67.089 -7.510 1.00 35.82 88 CYS A O 1
ATOM 738 N N . ARG A 1 101 ? 97.308 66.740 -9.484 1.00 34.08 89 ARG A N 1
ATOM 739 C CA . ARG A 1 101 ? 96.913 68.114 -9.753 1.00 36.55 89 ARG A CA 1
ATOM 740 C C . ARG A 1 101 ? 95.472 68.335 -9.296 1.00 37.10 89 ARG A C 1
ATOM 741 O O . ARG A 1 101 ? 94.538 67.675 -9.745 1.00 36.72 89 ARG A O 1
ATOM 749 N N . ILE A 1 102 ? 95.309 69.272 -8.378 1.00 39.09 90 ILE A N 1
ATOM 750 C CA . ILE A 1 102 ? 94.039 69.449 -7.665 1.00 38.18 90 ILE A CA 1
ATOM 751 C C . ILE A 1 102 ? 93.589 70.907 -7.693 1.00 36.60 90 ILE A C 1
ATOM 752 O O . ILE A 1 102 ? 94.412 71.824 -7.766 1.00 37.17 90 ILE A O 1
ATOM 757 N N . PHE A 1 103 ? 92.273 71.104 -7.690 1.00 37.08 91 PHE A N 1
ATOM 758 C CA . PHE A 1 103 ? 91.666 72.384 -7.333 1.00 34.22 91 PHE A CA 1
ATOM 759 C C . PHE A 1 103 ? 91.220 72.223 -5.869 1.00 34.05 91 PHE A C 1
ATOM 760 O O . PHE A 1 103 ? 90.435 71.324 -5.547 1.00 35.43 91 PHE A O 1
ATOM 768 N N . LEU A 1 104 ? 91.736 73.065 -4.977 1.00 33.53 92 LEU A N 1
ATOM 769 C CA . LEU A 1 104 ? 91.470 72.902 -3.551 1.00 35.12 92 LEU A CA 1
ATOM 770 C C . LEU A 1 104 ? 90.587 74.004 -2.982 1.00 37.52 92 LEU A C 1
ATOM 771 O O . LEU A 1 104 ? 90.891 75.163 -3.131 1.00 37.60 92 LEU A O 1
ATOM 776 N N . LEU A 1 105 ? 89.467 73.625 -2.370 1.00 40.01 93 LEU A N 1
ATOM 777 C CA . LEU A 1 105 ? 88.699 74.534 -1.508 1.00 40.14 93 LEU A CA 1
ATOM 778 C C . LEU A 1 105 ? 89.200 74.270 -0.084 1.00 40.07 93 LEU A C 1
ATOM 779 O O . LEU A 1 105 ? 88.735 73.344 0.616 1.00 37.58 93 LEU A O 1
ATOM 784 N N . GLY A 1 106 ? 90.205 75.040 0.314 1.00 38.32 94 GLY A N 1
ATOM 785 C CA . GLY A 1 106 ? 90.800 74.849 1.619 1.00 38.10 94 GLY A CA 1
ATOM 786 C C . GLY A 1 106 ? 91.562 76.075 2.013 1.00 39.22 94 GLY A C 1
ATOM 787 O O . GLY A 1 106 ? 91.859 76.921 1.172 1.00 39.83 94 GLY A O 1
ATOM 788 N N . THR A 1 107 ? 91.866 76.172 3.302 1.00 38.95 95 THR A N 1
ATOM 789 C CA . THR A 1 107 ? 92.723 77.224 3.823 1.00 36.84 95 THR A CA 1
ATOM 790 C C . THR A 1 107 ? 94.161 77.029 3.345 1.00 37.49 95 THR A C 1
ATOM 791 O O . THR A 1 107 ? 94.547 75.932 2.879 1.00 35.71 95 THR A O 1
ATOM 795 N N . PRO A 1 108 ? 94.951 78.089 3.500 1.00 34.72 96 PRO A N 1
ATOM 796 C CA . PRO A 1 108 ? 96.378 78.028 3.212 1.00 35.17 96 PRO A CA 1
ATOM 797 C C . PRO A 1 108 ? 97.064 76.898 3.977 1.00 34.23 96 PRO A C 1
ATOM 798 O O . PRO A 1 108 ? 98.004 76.264 3.443 1.00 37.61 96 PRO A O 1
ATOM 802 N N . GLN A 1 109 ? 96.624 76.648 5.209 1.00 33.04 97 GLN A N 1
ATOM 803 C CA . GLN A 1 109 ? 97.156 75.519 5.987 1.00 34.06 97 GLN A CA 1
ATOM 804 C C . GLN A 1 109 ? 96.841 74.176 5.312 1.00 35.52 97 GLN A C 1
ATOM 805 O O . GLN A 1 109 ? 97.720 73.318 5.200 1.00 35.02 97 GLN A O 1
ATOM 811 N N . LEU A 1 110 ? 95.606 73.995 4.837 1.00 34.18 98 LEU A N 1
ATOM 812 C CA . LEU A 1 110 ? 95.305 72.738 4.152 1.00 34.35 98 LEU A CA 1
ATOM 813 C C . LEU A 1 110 ? 96.120 72.625 2.867 1.00 34.95 98 LEU A C 1
ATOM 814 O O . LEU A 1 110 ? 96.592 71.552 2.509 1.00 36.15 98 LEU A O 1
ATOM 819 N N . LYS A 1 111 ? 96.292 73.743 2.182 1.00 35.03 99 LYS A N 1
ATOM 820 C CA . LYS A 1 111 ? 97.089 73.753 0.988 1.00 35.45 99 LYS A CA 1
ATOM 821 C C . LYS A 1 111 ? 98.521 73.225 1.245 1.00 36.67 99 LYS A C 1
ATOM 822 O O . LYS A 1 111 ? 99.012 72.370 0.483 1.00 36.34 99 LYS A O 1
ATOM 828 N N . LYS A 1 112 ? 99.177 73.704 2.307 1.00 35.76 100 LYS A N 1
ATOM 829 C CA . LYS A 1 112 ? 100.496 73.162 2.694 1.00 37.82 100 LYS A CA 1
ATOM 830 C C . LYS A 1 112 ? 100.460 71.646 2.965 1.00 38.59 100 LYS A C 1
ATOM 831 O O . LYS A 1 112 ? 101.397 70.914 2.634 1.00 38.04 100 LYS A O 1
ATOM 837 N N . VAL A 1 113 ? 99.376 71.170 3.587 1.00 38.61 101 VAL A N 1
ATOM 838 C CA . VAL A 1 113 ? 99.209 69.737 3.796 1.00 36.77 101 VAL A CA 1
ATOM 839 C C . VAL A 1 113 ? 99.266 68.972 2.456 1.00 36.82 101 VAL A C 1
ATOM 840 O O . VAL A 1 113 ? 100.052 68.031 2.307 1.00 37.33 101 VAL A O 1
ATOM 844 N N . PHE A 1 114 ? 98.468 69.384 1.480 1.00 34.52 102 PHE A N 1
ATOM 845 C CA . PHE A 1 114 ? 98.493 68.683 0.204 1.00 35.70 102 PHE A CA 1
ATOM 846 C C . PHE A 1 114 ? 99.827 68.787 -0.503 1.00 35.75 102 PHE A C 1
ATOM 847 O O . PHE A 1 114 ? 100.299 67.816 -1.091 1.00 35.52 102 PHE A O 1
ATOM 855 N N . GLU A 1 115 ? 100.464 69.951 -0.398 1.00 35.88 103 GLU A N 1
ATOM 856 C CA . GLU A 1 115 ? 101.754 70.140 -1.065 1.00 35.56 103 GLU A CA 1
ATOM 857 C C . GLU A 1 115 ? 102.823 69.333 -0.400 1.00 35.49 103 GLU A C 1
ATOM 858 O O . GLU A 1 115 ? 103.785 68.957 -1.048 1.00 39.80 103 GLU A O 1
ATOM 864 N N . ALA A 1 116 ? 102.664 69.054 0.889 1.00 34.46 104 ALA A N 1
ATOM 865 C CA . ALA A 1 116 ? 103.688 68.300 1.601 1.00 35.21 104 ALA A CA 1
ATOM 866 C C . ALA A 1 116 ? 103.680 66.856 1.106 1.00 36.14 104 ALA A C 1
ATOM 867 O O . ALA A 1 116 ? 104.683 66.169 1.191 1.00 38.76 104 ALA A O 1
ATOM 869 N N . TYR A 1 117 ? 102.536 66.403 0.602 1.00 35.86 105 TYR A N 1
ATOM 870 C CA . TYR A 1 117 ? 102.424 65.078 0.009 1.00 35.34 105 TYR A CA 1
ATOM 871 C C . TYR A 1 117 ? 102.740 65.050 -1.480 1.00 35.87 105 T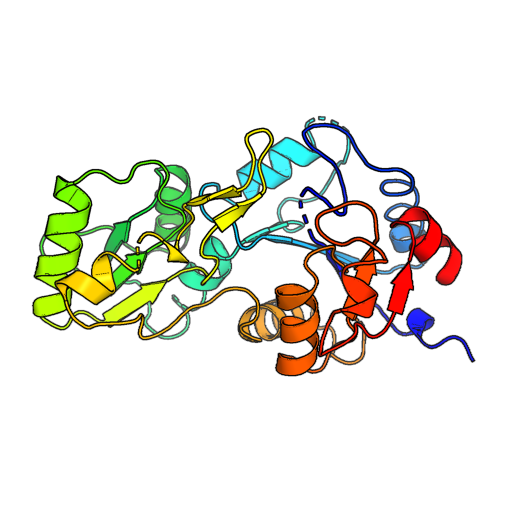YR A C 1
ATOM 872 O O . TYR A 1 117 ? 102.472 64.051 -2.154 1.00 37.24 105 TYR A O 1
ATOM 881 N N . GLY A 1 118 ? 103.309 66.133 -1.996 1.00 33.57 106 GLY A N 1
ATOM 882 C CA . GLY A 1 118 ? 103.733 66.174 -3.398 1.00 34.79 106 GLY A CA 1
ATOM 883 C C . GLY A 1 118 ? 102.613 66.467 -4.385 1.00 36.29 106 GLY A C 1
ATOM 884 O O . GLY A 1 118 ? 102.828 66.375 -5.583 1.00 37.09 106 GLY A O 1
ATOM 885 N N . HIS A 1 119 ? 101.414 66.798 -3.896 1.00 34.39 107 HIS A N 1
ATOM 886 C CA . HIS A 1 119 ? 100.333 67.227 -4.781 1.00 34.80 107 HIS A CA 1
ATOM 887 C C . HIS A 1 119 ? 100.553 68.692 -5.191 1.00 36.53 107 HIS A C 1
ATOM 888 O O . HIS A 1 119 ? 101.248 69.441 -4.487 1.00 36.87 107 HIS A O 1
ATOM 895 N N . VAL A 1 120 ? 99.979 69.092 -6.329 1.00 37.22 108 VAL A N 1
ATOM 896 C CA . VAL A 1 120 ? 100.165 70.431 -6.884 1.00 37.58 108 VAL A CA 1
ATOM 897 C C . VAL A 1 120 ? 98.801 71.075 -7.042 1.00 39.47 108 VAL A C 1
ATOM 898 O O . VAL A 1 120 ? 97.855 70.452 -7.544 1.00 40.34 108 VAL A O 1
ATOM 902 N N . ILE A 1 121 ? 98.675 72.313 -6.590 1.00 39.29 109 ILE A N 1
ATOM 903 C CA . ILE A 1 121 ? 97.453 73.050 -6.860 1.00 40.33 109 ILE A CA 1
ATOM 904 C C . ILE A 1 121 ? 97.539 73.641 -8.268 1.00 43.80 109 ILE A C 1
ATOM 905 O O . ILE A 1 121 ? 98.438 74.426 -8.568 1.00 46.15 109 ILE A O 1
ATOM 910 N N . ASP A 1 122 ? 96.609 73.226 -9.125 1.00 44.29 110 ASP A N 1
ATOM 911 C CA . ASP A 1 122 ? 96.517 73.680 -10.498 1.00 42.53 110 ASP A CA 1
ATOM 912 C C . ASP A 1 122 ? 95.062 73.965 -10.709 1.00 44.30 110 ASP A C 1
ATOM 913 O O . ASP A 1 122 ? 94.259 73.050 -10.815 1.00 46.32 110 ASP A O 1
ATOM 918 N N . GLU A 1 123 ? 94.703 75.234 -10.757 1.00 44.85 111 GLU A N 1
ATOM 919 C CA . GLU A 1 123 ? 93.302 75.588 -10.885 1.00 47.57 111 GLU A CA 1
ATOM 920 C C . GLU A 1 123 ? 92.868 75.571 -12.342 1.00 48.78 111 GLU A C 1
ATOM 921 O O . GLU A 1 123 ? 91.691 75.504 -12.647 1.00 49.66 111 GLU A O 1
ATOM 927 N N . GLU A 1 124 ? 93.852 75.608 -13.221 1.00 50.39 112 GLU A N 1
ATOM 928 C CA . GLU A 1 124 ? 93.662 75.615 -14.655 1.00 54.21 112 GLU A CA 1
ATOM 929 C C . GLU A 1 124 ? 93.321 74.206 -15.175 1.00 52.62 112 GLU A C 1
ATOM 930 O O . GLU A 1 124 ? 92.270 73.995 -15.791 1.00 52.55 112 GLU A O 1
ATOM 936 N N . ASN A 1 125 ? 94.195 73.245 -14.888 1.00 48.42 113 ASN A N 1
ATOM 937 C CA . ASN A 1 125 ? 94.022 71.890 -15.360 1.00 47.83 113 ASN A CA 1
ATOM 938 C C . ASN A 1 125 ? 94.158 70.871 -14.228 1.00 45.01 113 ASN A C 1
ATOM 939 O O . ASN A 1 125 ? 95.068 70.046 -14.248 1.00 47.62 113 ASN A O 1
ATOM 944 N N . PRO A 1 126 ? 93.267 70.913 -13.243 1.00 41.77 114 PRO A N 1
ATOM 945 C CA . PRO A 1 126 ? 93.270 69.899 -12.174 1.00 40.34 114 PRO A CA 1
ATOM 946 C C . PRO A 1 126 ? 92.670 68.573 -12.665 1.00 38.65 114 PRO A C 1
ATOM 947 O O . PRO A 1 126 ? 91.916 68.560 -13.632 1.00 37.65 114 PRO A O 1
ATOM 951 N N . ASP A 1 127 ? 92.959 67.476 -11.985 1.00 36.32 115 ASP A N 1
ATOM 952 C CA . ASP A 1 127 ? 92.189 66.261 -12.224 1.00 36.94 115 ASP A CA 1
ATOM 953 C C . ASP A 1 127 ? 91.222 65.958 -11.091 1.00 38.66 115 ASP A C 1
ATOM 954 O O . ASP A 1 127 ? 90.330 65.108 -11.227 1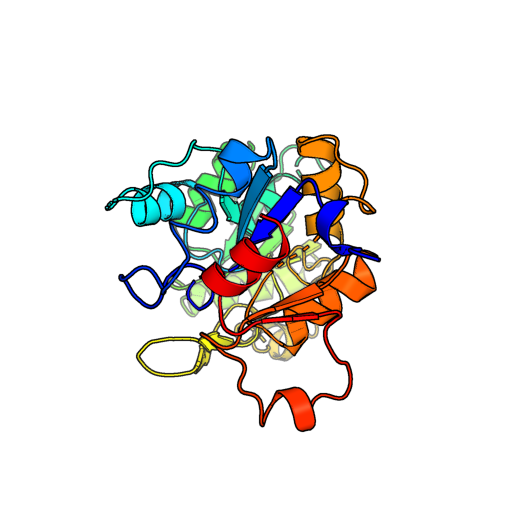.00 39.97 115 ASP A O 1
ATOM 959 N N . PHE A 1 128 ? 91.412 66.667 -9.978 1.00 39.16 116 PHE A N 1
ATOM 960 C CA . PHE A 1 128 ? 90.595 66.501 -8.770 1.00 40.01 116 PHE A CA 1
ATOM 961 C C . PHE A 1 128 ? 90.078 67.820 -8.281 1.00 39.52 116 PHE A C 1
ATOM 962 O O . PHE A 1 128 ? 90.775 68.850 -8.351 1.00 37.03 116 PHE A O 1
ATOM 970 N N . VAL A 1 129 ? 88.832 67.784 -7.822 1.00 38.38 117 VAL A N 1
ATOM 971 C CA . VAL A 1 129 ? 88.313 68.849 -7.001 1.00 37.52 117 VAL A CA 1
ATOM 972 C C . VAL A 1 129 ? 88.305 68.350 -5.560 1.00 39.13 117 VAL A C 1
ATOM 973 O O . VAL A 1 129 ? 87.687 67.321 -5.246 1.00 37.67 117 VAL A O 1
ATOM 977 N N . VAL A 1 130 ? 89.024 69.074 -4.699 1.00 38.86 118 VAL A N 1
ATOM 978 C CA . VAL A 1 130 ? 89.187 68.665 -3.304 1.00 37.60 118 VAL A CA 1
ATOM 979 C C . VAL A 1 130 ? 88.585 69.707 -2.369 1.00 38.81 118 VAL A C 1
ATOM 980 O O . VAL A 1 130 ? 89.005 70.863 -2.348 1.00 42.19 118 VAL A O 1
ATOM 984 N N . LEU A 1 131 ? 87.601 69.283 -1.590 1.00 39.25 119 LEU A N 1
ATOM 985 C CA . LEU A 1 131 ? 86.923 70.162 -0.640 1.00 39.20 119 LEU A CA 1
ATOM 986 C C . LEU A 1 131 ? 87.286 69.846 0.835 1.00 39.39 119 LEU A C 1
ATOM 987 O O . LEU A 1 131 ? 87.104 68.705 1.320 1.00 39.51 119 LEU A O 1
ATOM 992 N N . GLY A 1 132 ? 87.780 70.866 1.539 1.00 38.91 120 GLY A N 1
ATOM 993 C CA . GLY A 1 132 ? 88.045 70.775 2.989 1.00 38.49 120 GLY A CA 1
ATOM 994 C C . GLY A 1 132 ? 87.169 71.726 3.795 1.00 41.90 120 GLY A C 1
ATOM 995 O O . GLY A 1 132 ? 86.213 72.312 3.261 1.00 40.48 120 GLY A O 1
ATOM 996 N N . PHE A 1 133 ? 87.469 71.901 5.084 1.00 42.88 121 PHE A N 1
ATOM 997 C CA . PHE A 1 133 ? 86.764 72.933 5.862 1.00 42.07 121 PHE A CA 1
ATOM 998 C C . PHE A 1 133 ? 87.279 74.296 5.385 1.00 43.43 121 PHE A C 1
ATOM 999 O O . PHE A 1 133 ? 88.186 74.867 5.996 1.00 44.02 121 PHE A O 1
ATOM 1007 N N . ASP A 1 134 ? 86.725 74.806 4.280 1.00 42.75 122 ASP A N 1
ATOM 1008 C CA . ASP A 1 134 ? 87.278 76.020 3.661 1.00 40.94 122 ASP A CA 1
ATOM 1009 C C . ASP A 1 134 ? 86.807 77.350 4.274 1.00 40.01 122 ASP A C 1
ATOM 1010 O O . ASP A 1 134 ? 85.902 78.018 3.758 1.00 38.86 122 ASP A O 1
ATOM 1015 N N . LYS A 1 135 ? 87.458 77.730 5.372 1.00 38.81 123 LYS A N 1
ATOM 1016 C CA . LYS A 1 135 ? 87.202 79.005 6.038 1.00 38.25 123 LYS A CA 1
ATOM 1017 C C . LYS A 1 135 ? 87.624 80.196 5.195 1.00 39.17 123 LYS A C 1
ATOM 1018 O O . LYS A 1 135 ? 87.320 81.334 5.557 1.00 40.11 123 LYS A O 1
ATOM 1024 N N . THR A 1 136 ? 88.325 79.945 4.082 1.00 38.08 124 THR A N 1
ATOM 1025 C CA . THR A 1 136 ? 88.605 80.990 3.087 1.00 37.45 124 THR A CA 1
ATOM 1026 C C . THR A 1 136 ? 87.785 80.863 1.785 1.00 38.50 124 THR A C 1
ATOM 1027 O O . THR A 1 136 ? 88.166 81.398 0.755 1.00 39.66 124 THR A O 1
ATOM 1031 N N . LEU A 1 137 ? 86.662 80.151 1.825 1.00 39.05 125 LEU A N 1
ATOM 1032 C CA . LEU A 1 137 ? 85.750 80.114 0.696 1.00 38.94 125 LEU A CA 1
ATOM 1033 C C . LEU A 1 137 ? 85.373 81.529 0.214 1.00 40.64 125 LEU A C 1
ATOM 1034 O O . LEU A 1 137 ? 85.070 82.416 1.033 1.00 40.88 125 LEU A O 1
ATOM 1039 N N . THR A 1 138 ? 85.429 81.741 -1.105 1.00 39.32 126 THR A N 1
ATOM 1040 C CA . THR A 1 138 ? 84.761 82.879 -1.753 1.00 39.02 126 THR A CA 1
ATOM 1041 C C . THR A 1 138 ? 83.750 82.391 -2.797 1.00 38.03 126 THR A C 1
ATOM 1042 O O . THR A 1 138 ? 83.794 81.236 -3.215 1.00 40.55 126 THR A O 1
ATOM 1046 N N . TYR A 1 139 ? 82.872 83.288 -3.243 1.00 37.11 127 TYR A N 1
ATOM 1047 C CA . TYR A 1 139 ? 81.985 82.973 -4.331 1.00 36.64 127 TYR A CA 1
ATOM 1048 C C . TYR A 1 139 ? 82.750 82.519 -5.587 1.00 37.60 127 TYR A C 1
ATOM 1049 O O . TYR A 1 139 ? 82.401 81.520 -6.198 1.00 39.31 127 TYR A O 1
ATOM 1058 N N . GLU A 1 140 ? 83.783 83.253 -5.966 1.00 38.13 128 GLU A N 1
ATOM 1059 C CA . GLU A 1 140 ? 84.516 82.964 -7.178 1.00 40.71 128 GLU A CA 1
ATOM 1060 C C . GLU A 1 140 ? 85.097 81.561 -7.118 1.00 38.22 128 GLU A C 1
ATOM 1061 O O . GLU A 1 140 ? 85.043 80.814 -8.090 1.00 35.85 128 GLU A O 1
ATOM 1067 N N . ARG A 1 141 ? 85.645 81.205 -5.966 1.00 38.93 129 ARG A N 1
ATOM 1068 C CA . ARG A 1 141 ? 86.167 79.875 -5.765 1.00 37.73 129 ARG A CA 1
ATOM 1069 C C . ARG A 1 141 ? 85.087 78.798 -5.833 1.00 35.71 129 ARG A C 1
ATOM 1070 O O . ARG A 1 141 ? 85.298 77.762 -6.450 1.00 36.32 129 ARG A O 1
ATOM 1078 N N . LEU A 1 142 ? 83.934 79.040 -5.217 1.00 36.93 130 LEU A N 1
ATOM 1079 C CA . LEU A 1 142 ? 82.789 78.135 -5.360 1.00 37.18 130 LEU A CA 1
ATOM 1080 C C . LEU A 1 142 ? 82.400 77.949 -6.845 1.00 36.40 130 LEU A C 1
ATOM 1081 O O . LEU A 1 142 ? 82.206 76.813 -7.333 1.00 35.68 130 LEU A O 1
ATOM 1086 N N . LYS A 1 143 ? 82.342 79.071 -7.564 1.00 32.71 131 LYS A N 1
ATOM 1087 C CA . LYS A 1 143 ? 81.999 79.060 -8.964 1.00 31.93 131 LYS A CA 1
ATOM 1088 C C . LYS A 1 143 ? 82.954 78.161 -9.775 1.00 35.73 131 LYS A C 1
ATOM 1089 O O . LYS A 1 143 ? 82.519 77.264 -10.553 1.00 39.60 131 LYS A O 1
ATOM 1095 N N . LYS A 1 144 ? 84.248 78.387 -9.592 1.00 32.99 132 LYS A N 1
ATOM 1096 C CA . LYS A 1 144 ? 85.262 77.611 -10.303 1.00 33.98 132 LYS A CA 1
ATOM 1097 C C . LYS A 1 144 ? 85.151 76.128 -10.039 1.00 32.84 132 LYS A C 1
ATOM 1098 O O . LYS A 1 144 ? 85.255 75.325 -10.962 1.00 35.65 132 LYS A O 1
ATOM 1104 N N . ALA A 1 145 ? 84.921 75.777 -8.777 1.00 33.97 133 ALA A N 1
ATOM 1105 C CA . ALA A 1 145 ? 84.760 74.383 -8.369 1.00 34.29 133 ALA A CA 1
ATOM 1106 C C . ALA A 1 145 ? 83.578 73.761 -9.122 1.00 35.35 133 ALA A C 1
ATOM 1107 O O . ALA A 1 145 ? 83.668 72.643 -9.657 1.00 37.09 133 ALA A O 1
ATOM 1109 N N . CYS A 1 146 ? 82.472 74.499 -9.181 1.00 32.70 134 CYS A N 1
ATOM 1110 C CA . CYS A 1 146 ? 81.294 73.987 -9.832 1.00 32.36 134 CYS A CA 1
ATOM 1111 C C . CYS A 1 146 ? 81.536 73.772 -11.318 1.00 33.39 134 CYS A C 1
ATOM 1112 O O . CYS A 1 146 ? 81.182 72.705 -11.849 1.00 37.70 134 CYS A O 1
ATOM 1115 N N . ILE A 1 147 ? 82.156 74.748 -11.985 1.00 33.56 135 ILE A N 1
ATOM 1116 C CA . ILE A 1 147 ? 82.503 74.608 -13.399 1.00 33.01 135 ILE A CA 1
ATOM 1117 C C . ILE A 1 147 ? 83.349 73.348 -13.652 1.00 35.03 135 ILE A C 1
ATOM 1118 O O . ILE A 1 147 ? 83.101 72.591 -14.579 1.00 34.34 135 ILE A O 1
ATOM 1123 N N . LEU A 1 148 ? 84.330 73.111 -12.793 1.00 37.44 136 LEU A N 1
ATOM 1124 C CA . LEU A 1 148 ? 85.185 71.926 -12.918 1.00 35.62 136 LEU A CA 1
ATOM 1125 C C . LEU A 1 148 ? 84.427 70.638 -12.670 1.00 35.19 136 LEU A C 1
ATOM 1126 O O . LEU A 1 148 ? 84.677 69.635 -13.338 1.00 37.98 136 LEU A O 1
ATOM 1131 N N . LEU A 1 149 ? 83.513 70.661 -11.709 1.00 32.17 137 LEU A N 1
ATOM 1132 C CA . LEU A 1 149 ? 82.762 69.459 -11.376 1.00 32.98 137 LEU A CA 1
ATOM 1133 C C . LEU A 1 149 ? 81.854 69.072 -12.533 1.00 35.52 137 LEU A C 1
ATOM 1134 O O . LEU A 1 149 ? 81.644 67.875 -12.799 1.00 36.88 137 LEU A O 1
ATOM 1139 N N . ARG A 1 150 ? 81.377 70.085 -13.254 1.00 36.61 138 ARG A N 1
ATOM 1140 C CA . ARG A 1 150 ? 80.563 69.873 -14.425 1.00 36.45 138 ARG A CA 1
ATOM 1141 C C . ARG A 1 150 ? 81.376 69.354 -15.583 1.00 38.37 138 ARG A C 1
ATOM 1142 O O . ARG A 1 150 ? 80.822 68.873 -16.544 1.00 41.01 138 ARG A O 1
ATOM 1150 N N . LYS A 1 151 ? 82.698 69.461 -15.509 1.00 41.46 139 LYS A N 1
ATOM 1151 C CA . LYS A 1 151 ? 83.564 68.839 -16.510 1.00 40.71 139 LYS A CA 1
ATOM 1152 C C . LYS A 1 151 ? 83.888 67.415 -16.081 1.00 40.50 139 LYS A C 1
ATOM 1153 O O . LYS A 1 151 ? 84.649 66.727 -16.728 1.00 42.51 139 LYS A O 1
ATOM 1159 N N . GLY A 1 152 ? 83.352 66.977 -14.955 1.00 39.17 140 GLY A N 1
ATOM 1160 C CA . GLY A 1 152 ? 83.530 65.598 -14.577 1.00 37.97 140 GLY A CA 1
ATOM 1161 C C . GLY A 1 152 ? 84.797 65.288 -13.810 1.00 39.25 140 GLY A C 1
ATOM 1162 O O . GLY A 1 152 ? 85.172 64.125 -13.688 1.00 39.89 140 GLY A O 1
ATOM 1163 N N . LYS A 1 153 ? 85.453 66.293 -13.249 1.00 38.44 141 LYS A N 1
ATOM 1164 C CA . LYS A 1 153 ? 86.590 65.995 -12.365 1.00 38.44 141 LYS A CA 1
ATOM 1165 C C . LYS A 1 153 ? 86.192 65.110 -11.182 1.00 39.01 141 LYS A C 1
ATOM 1166 O O . LYS A 1 153 ? 85.050 65.182 -10.656 1.00 38.50 141 LYS A O 1
ATOM 1172 N N . PHE A 1 154 ? 87.151 64.291 -10.760 1.00 36.74 142 PHE A N 1
ATOM 1173 C CA . PHE A 1 154 ? 86.988 63.448 -9.602 1.00 36.25 142 PHE A CA 1
ATOM 1174 C C . PHE A 1 154 ? 86.866 64.330 -8.353 1.00 37.22 142 PHE A C 1
ATOM 1175 O O . PHE A 1 154 ? 87.559 65.327 -8.220 1.00 42.12 142 PHE A O 1
ATOM 1183 N N . TYR A 1 155 ? 85.971 63.975 -7.445 1.00 37.55 143 TYR A N 1
ATOM 1184 C CA . TYR A 1 155 ? 85.510 64.902 -6.435 1.00 35.71 143 TYR A CA 1
ATOM 1185 C C . TYR A 1 155 ? 85.705 64.270 -5.047 1.00 37.37 143 TYR A C 1
ATOM 1186 O O . TYR A 1 155 ? 85.116 63.227 -4.740 1.00 36.55 143 TYR A O 1
ATOM 1195 N N . ILE A 1 156 ? 86.579 64.886 -4.240 1.00 38.05 144 ILE A N 1
ATOM 1196 C CA . ILE A 1 156 ? 86.955 64.380 -2.920 1.00 36.38 144 ILE A CA 1
ATOM 1197 C C . ILE A 1 156 ? 86.705 65.433 -1.851 1.00 37.30 144 ILE A C 1
ATOM 1198 O O . ILE A 1 156 ? 87.073 66.612 -2.020 1.00 38.91 144 ILE A O 1
ATOM 1203 N N . ALA A 1 157 ? 86.069 65.007 -0.757 1.00 35.34 145 ALA A N 1
ATOM 1204 C CA . ALA A 1 157 ? 85.911 65.845 0.446 1.00 34.22 145 ALA A CA 1
ATOM 1205 C C . ALA A 1 157 ? 86.720 65.226 1.586 1.00 36.47 145 ALA A C 1
ATOM 1206 O O . ALA A 1 157 ? 86.825 63.987 1.683 1.00 35.27 145 ALA A O 1
ATOM 1208 N N . THR A 1 158 ? 87.329 66.073 2.426 1.00 38.88 146 THR A N 1
ATOM 1209 C CA . THR A 1 158 ? 88.111 65.544 3.545 1.00 37.16 146 THR A CA 1
ATOM 1210 C C . THR A 1 158 ? 87.221 64.909 4.600 1.00 36.66 146 THR A C 1
ATOM 1211 O O . THR A 1 158 ? 87.642 63.971 5.270 1.00 36.44 146 THR A O 1
ATOM 1215 N N . HIS A 1 159 ? 85.988 65.401 4.733 1.00 34.49 147 HIS A N 1
ATOM 1216 C CA . HIS A 1 159 ? 85.081 64.920 5.785 1.00 36.56 147 HIS A CA 1
ATOM 1217 C C . HIS A 1 159 ? 83.637 65.409 5.492 1.00 38.54 147 HIS A C 1
ATOM 1218 O O . HIS A 1 159 ? 83.444 66.341 4.715 1.00 34.89 147 HIS A O 1
ATOM 1225 N N . PRO A 1 160 ? 82.625 64.773 6.084 1.00 38.58 148 PRO A N 1
ATOM 1226 C CA . PRO A 1 160 ? 81.242 65.088 5.735 1.00 38.93 148 PRO A CA 1
ATOM 1227 C C . PRO A 1 160 ? 80.544 66.160 6.562 1.00 39.58 148 PRO A C 1
ATOM 1228 O O . PRO A 1 160 ? 79.486 66.634 6.141 1.00 40.12 148 PRO A O 1
ATOM 1232 N N . ASP A 1 161 ? 81.084 66.480 7.737 1.00 39.57 149 ASP A N 1
ATOM 1233 C CA . ASP A 1 161 ? 80.374 67.268 8.765 1.00 38.65 149 ASP A CA 1
ATOM 1234 C C . ASP A 1 161 ? 79.698 68.518 8.206 1.00 38.37 149 ASP A C 1
ATOM 1235 O O . ASP A 1 161 ? 80.340 69.337 7.556 1.00 35.77 149 ASP A O 1
ATOM 1240 N N . ILE A 1 162 ? 78.395 68.643 8.436 1.00 37.21 150 ILE A N 1
ATOM 1241 C CA . ILE A 1 162 ? 77.680 69.782 7.920 1.00 38.41 150 ILE A CA 1
ATOM 1242 C C . ILE A 1 162 ? 78.040 71.039 8.713 1.00 37.96 150 ILE A C 1
ATOM 1243 O O . ILE A 1 162 ? 78.240 72.130 8.138 1.00 36.90 150 ILE A O 1
ATOM 1248 N N . ASN A 1 163 ? 78.160 70.868 10.024 1.00 36.67 151 ASN A N 1
ATOM 1249 C CA . ASN A 1 163 ? 78.490 71.978 10.914 1.00 38.20 151 ASN A CA 1
ATOM 1250 C C . ASN A 1 163 ? 79.623 71.600 11.814 1.00 37.45 151 ASN A C 1
ATOM 1251 O O . ASN A 1 163 ? 79.960 70.441 12.006 1.00 38.19 151 ASN A O 1
ATOM 1256 N N . CYS A 1 164 ? 80.154 72.605 12.448 1.00 39.71 152 CYS A N 1
ATOM 1257 C CA . CYS A 1 164 ? 81.214 72.413 13.386 1.00 39.52 152 CYS A CA 1
ATOM 1258 C C . CYS A 1 164 ? 80.842 73.137 14.695 1.00 40.21 152 CYS A C 1
ATOM 1259 O O . CYS A 1 164 ? 80.356 74.280 14.637 1.00 41.28 152 CYS A O 1
ATOM 1262 N N . PRO A 1 165 ? 81.021 72.488 15.859 1.00 39.24 153 PRO A N 1
ATOM 1263 C CA . PRO A 1 165 ? 80.729 73.132 17.141 1.00 37.95 153 PRO A CA 1
ATOM 1264 C C . PRO A 1 165 ? 81.672 74.320 17.346 1.00 40.58 153 PRO A C 1
ATOM 1265 O O . PRO A 1 165 ? 82.822 74.303 16.896 1.00 38.68 153 PRO A O 1
ATOM 1269 N N . SER A 1 166 ? 81.184 75.365 17.985 1.00 41.94 154 SER A N 1
ATOM 1270 C CA . SER A 1 166 ? 82.033 76.501 18.214 1.00 44.19 154 SER A CA 1
ATOM 1271 C C . SER A 1 166 ? 81.509 77.275 19.415 1.00 45.38 154 SER A C 1
ATOM 1272 O O . SER A 1 166 ? 80.410 76.991 19.892 1.00 45.81 154 SER A O 1
ATOM 1275 N N . LYS A 1 167 ? 82.304 78.238 19.885 1.00 46.70 155 LYS A N 1
ATOM 1276 C CA . LYS A 1 167 ? 81.917 79.165 20.942 1.00 50.67 155 LYS A CA 1
ATOM 1277 C C . LYS A 1 167 ? 80.656 79.925 20.548 1.00 50.70 155 LYS A C 1
ATOM 1278 O O . LYS A 1 167 ? 79.853 80.305 21.402 1.00 51.45 155 LYS A O 1
ATOM 1282 N N . GLU A 1 168 ? 80.487 80.147 19.250 1.00 50.59 156 GLU A N 1
ATOM 1283 C CA . GLU A 1 168 ? 79.340 80.886 18.737 1.00 54.15 156 GLU A CA 1
ATOM 1284 C C . GLU A 1 168 ? 78.186 79.947 18.354 1.00 49.11 156 GLU A C 1
ATOM 1285 O O . GLU A 1 168 ? 77.189 80.400 17.800 1.00 50.19 156 GLU A O 1
ATOM 1291 N N . GLY A 1 169 ? 78.310 78.655 18.665 1.00 43.68 157 GLY A N 1
ATOM 1292 C CA . GLY A 1 169 ? 77.299 77.675 18.283 1.00 39.34 157 GLY A CA 1
ATOM 1293 C C . GLY A 1 169 ? 77.705 76.998 16.971 1.00 39.98 157 GLY A C 1
ATOM 1294 O O . GLY A 1 169 ? 78.844 77.171 16.493 1.00 34.90 157 GLY A O 1
ATOM 1295 N N . PRO A 1 170 ? 76.808 76.172 16.422 1.00 38.17 158 PRO A N 1
ATOM 1296 C CA . PRO A 1 170 ? 77.101 75.429 15.174 1.00 35.55 158 PRO A CA 1
ATOM 1297 C C . PRO A 1 170 ? 77.363 76.353 13.972 1.00 37.88 158 PRO A C 1
ATOM 1298 O O . PRO A 1 170 ? 76.550 77.229 13.668 1.00 38.01 158 PRO A O 1
ATOM 1302 N N . VAL A 1 171 ? 78.500 76.167 13.305 1.00 35.66 159 VAL A N 1
ATOM 1303 C CA . VAL A 1 171 ? 78.874 77.015 12.186 1.00 36.11 159 VAL A CA 1
ATOM 1304 C C . VAL A 1 171 ? 79.093 76.124 10.950 1.00 37.10 159 VAL A C 1
ATOM 1305 O O . VAL A 1 171 ? 79.524 74.973 11.095 1.00 40.06 159 VAL A O 1
ATOM 1309 N N . PRO A 1 172 ? 78.763 76.617 9.745 1.00 36.26 160 PRO A N 1
ATOM 1310 C CA . PRO A 1 172 ? 78.860 75.780 8.522 1.00 36.18 160 PRO A CA 1
ATOM 1311 C C . PRO A 1 172 ? 80.276 75.190 8.334 1.00 36.21 160 PRO A C 1
ATOM 1312 O O . PRO A 1 172 ? 81.271 75.857 8.579 1.00 36.46 160 PRO A O 1
ATOM 1316 N N . ASP A 1 173 ? 80.347 73.934 7.934 1.00 37.17 161 ASP A N 1
ATOM 1317 C CA . ASP A 1 173 ? 81.605 73.207 7.798 1.00 36.36 161 ASP A CA 1
ATOM 1318 C C . ASP A 1 173 ? 81.557 72.677 6.353 1.00 37.27 161 ASP A C 1
ATOM 1319 O O . ASP A 1 173 ? 80.705 73.101 5.557 1.00 39.66 161 ASP A O 1
ATOM 1324 N N . ALA A 1 174 ? 82.409 71.717 6.030 1.00 37.15 162 ALA A N 1
ATOM 1325 C CA . ALA A 1 174 ? 82.519 71.168 4.690 1.00 39.48 162 ALA A CA 1
ATOM 1326 C C . ALA 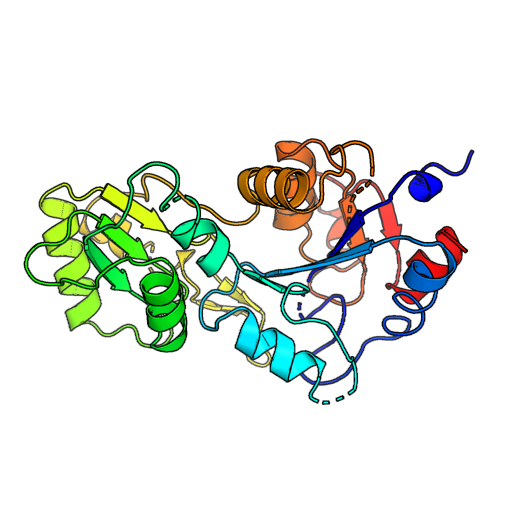A 1 174 ? 81.193 70.701 4.105 1.00 40.40 162 ALA A C 1
ATOM 1327 O O . ALA A 1 174 ? 80.888 70.980 2.914 1.00 42.45 162 ALA A O 1
ATOM 1329 N N . GLY A 1 175 ? 80.410 69.999 4.927 1.00 38.10 163 GLY A N 1
ATOM 1330 C CA . GLY A 1 175 ? 79.115 69.471 4.484 1.00 36.65 163 GLY A CA 1
ATOM 1331 C C . GLY A 1 175 ? 78.102 70.537 4.055 1.00 39.48 163 GLY A C 1
ATOM 1332 O O . GLY A 1 175 ? 77.244 70.264 3.214 1.00 39.13 163 GLY A O 1
ATOM 1333 N N . SER A 1 176 ? 78.197 71.749 4.616 1.00 37.02 164 SER A N 1
ATOM 1334 C CA . SER A 1 176 ? 77.351 72.863 4.177 1.00 38.04 164 SER A CA 1
ATOM 1335 C C . SER A 1 176 ? 77.767 73.376 2.800 1.00 37.92 164 SER A C 1
ATOM 1336 O O . SER A 1 176 ? 76.921 73.656 1.973 1.00 40.12 164 SER A O 1
ATOM 1339 N N . ILE A 1 177 ? 79.068 73.503 2.572 1.00 37.75 165 ILE A N 1
ATOM 1340 C CA . ILE A 1 177 ? 79.587 73.787 1.254 1.00 38.75 165 ILE A CA 1
ATOM 1341 C C . ILE A 1 177 ? 79.204 72.687 0.247 1.00 41.24 165 ILE A C 1
ATOM 1342 O O . ILE A 1 177 ? 78.771 72.999 -0.885 1.00 42.46 165 ILE A O 1
ATOM 1355 N N 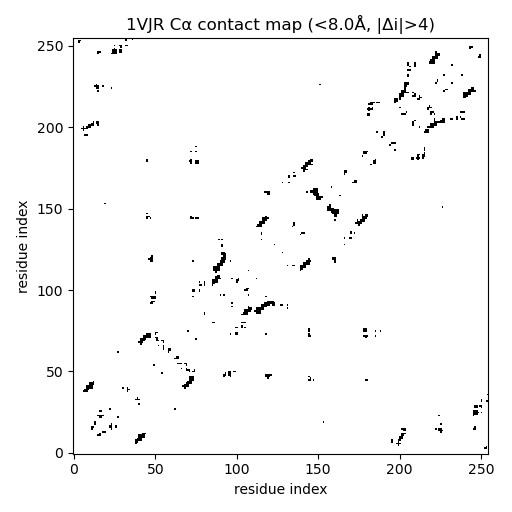. ALA A 1 179 ? 76.552 70.975 0.245 1.00 37.93 167 ALA A N 1
ATOM 1356 C CA . ALA A 1 179 ? 75.137 71.166 -0.075 1.00 38.12 167 ALA A CA 1
ATOM 1357 C C . ALA A 1 179 ? 74.961 72.222 -1.179 1.00 36.86 167 ALA A C 1
ATOM 1358 O O . ALA A 1 179 ? 74.115 72.063 -2.044 1.00 37.98 167 ALA A O 1
ATOM 1360 N N . ALA A 1 180 ? 75.788 73.269 -1.163 1.00 35.75 168 ALA A N 1
ATOM 1361 C CA . ALA A 1 180 ? 75.758 74.288 -2.213 1.00 36.39 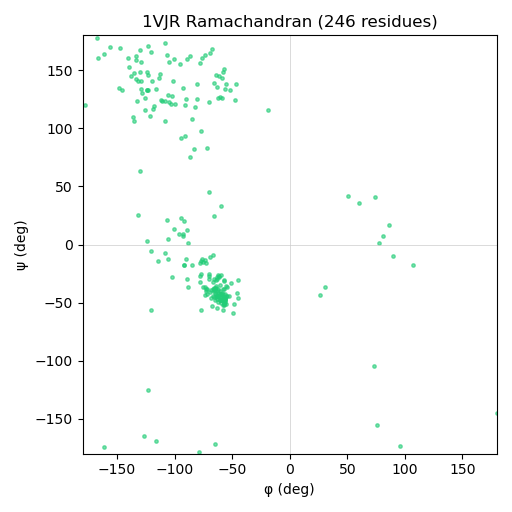168 ALA A CA 1
ATOM 1362 C C . ALA A 1 180 ? 76.249 73.658 -3.509 1.00 37.51 168 ALA A C 1
ATOM 1363 O O . ALA A 1 180 ? 75.637 73.834 -4.542 1.00 40.35 168 ALA A O 1
ATOM 1365 N N . ILE A 1 181 ? 77.348 72.913 -3.453 1.00 37.39 169 ILE A N 1
ATOM 1366 C CA . ILE A 1 181 ? 77.901 72.307 -4.659 1.00 36.62 169 ILE A CA 1
ATOM 1367 C C . ILE A 1 181 ? 76.920 71.307 -5.285 1.00 39.24 169 ILE A C 1
ATOM 1368 O O . ILE A 1 181 ? 76.737 71.256 -6.524 1.00 38.17 169 ILE A O 1
ATOM 1373 N N . GLU A 1 182 ? 76.283 70.518 -4.425 1.00 38.45 170 GLU A N 1
ATOM 1374 C CA . GLU A 1 182 ? 75.369 69.514 -4.909 1.00 38.36 170 GLU A CA 1
ATOM 1375 C C . GLU A 1 182 ? 74.130 70.136 -5.524 1.00 37.68 170 GLU A C 1
ATOM 1376 O O . GLU A 1 182 ? 73.599 69.630 -6.528 1.00 36.95 170 GLU A O 1
ATOM 1382 N N . ALA A 1 183 ? 73.644 71.209 -4.908 1.00 37.10 171 ALA A N 1
ATOM 1383 C CA . ALA A 1 183 ? 72.501 71.922 -5.468 1.00 34.64 171 ALA A CA 1
ATOM 1384 C C . ALA A 1 183 ? 72.887 72.470 -6.852 1.00 36.38 171 ALA A C 1
ATOM 1385 O O . ALA A 1 183 ? 72.119 72.334 -7.795 1.00 35.48 171 ALA A O 1
ATOM 1387 N N . SER A 1 184 ? 74.082 73.053 -6.978 1.00 34.81 172 SER A N 1
ATOM 1388 C CA . SER A 1 184 ? 74.507 73.642 -8.241 1.00 33.93 172 SER A CA 1
ATOM 1389 C C . SER A 1 184 ? 74.853 72.628 -9.353 1.00 36.33 172 SER A C 1
ATOM 1390 O O . SER A 1 184 ? 74.563 72.854 -10.543 1.00 36.56 172 SER A O 1
ATOM 1393 N N . THR A 1 185 ? 75.487 71.523 -8.985 1.00 36.58 173 THR A N 1
ATOM 1394 C CA . THR A 1 185 ? 76.028 70.619 -9.996 1.00 34.83 173 THR A CA 1
ATOM 1395 C C . THR A 1 185 ? 75.345 69.274 -10.015 1.00 34.21 173 THR A C 1
ATOM 1396 O O . THR A 1 185 ? 75.537 68.506 -10.960 1.00 34.05 173 THR A O 1
ATOM 1400 N N . GLY A 1 186 ? 74.583 68.967 -8.967 1.00 34.33 174 GLY A N 1
ATOM 1401 C CA . GLY A 1 186 ? 73.993 67.635 -8.811 1.00 32.22 174 GLY A CA 1
ATOM 1402 C C . GLY A 1 186 ? 74.989 66.589 -8.312 1.00 36.04 174 GLY A C 1
ATOM 1403 O O . GLY A 1 186 ? 74.629 65.448 -8.155 1.00 38.98 174 GLY A O 1
ATOM 1404 N N . ARG A 1 187 ? 76.242 66.949 -8.038 1.00 37.90 175 ARG A N 1
ATOM 1405 C CA . ARG A 1 187 ? 77.215 65.930 -7.585 1.00 36.23 175 ARG A CA 1
ATOM 1406 C C . ARG A 1 187 ? 77.451 65.961 -6.079 1.00 37.71 175 ARG A C 1
ATOM 1407 O O . ARG A 1 187 ? 77.477 67.048 -5.471 1.00 37.14 175 ARG A O 1
ATOM 1415 N N . LYS A 1 188 ? 77.576 64.763 -5.497 1.00 39.42 176 LYS A N 1
ATOM 1416 C CA . LYS A 1 188 ? 78.105 64.524 -4.149 1.00 40.93 176 LYS A CA 1
ATOM 1417 C C . LYS A 1 188 ? 79.548 64.077 -4.334 1.00 39.24 176 LYS A C 1
ATOM 1418 O O . LYS A 1 188 ? 79.897 63.640 -5.428 1.00 36.90 176 LYS A O 1
ATOM 1424 N N . PRO A 1 189 ? 80.420 64.165 -3.318 1.00 39.21 177 PRO A N 1
ATOM 1425 C CA . PRO A 1 189 ? 81.790 63.669 -3.512 1.00 37.47 177 PRO A CA 1
ATOM 1426 C C . PRO A 1 189 ? 81.854 62.203 -3.934 1.00 37.95 177 PRO A C 1
ATOM 1427 O O . PRO A 1 189 ? 80.974 61.410 -3.602 1.00 39.52 177 PRO A O 1
ATOM 1431 N N . ASP A 1 190 ? 82.893 61.852 -4.674 1.00 37.49 178 ASP A N 1
ATOM 1432 C CA . ASP A 1 190 ? 83.188 60.454 -4.973 1.00 38.39 178 ASP A CA 1
ATOM 1433 C C . ASP A 1 190 ? 83.831 59.743 -3.797 1.00 37.86 178 ASP A C 1
ATOM 1434 O O . ASP A 1 190 ? 83.735 58.541 -3.679 1.00 40.45 178 ASP A O 1
ATOM 1439 N N . LEU A 1 191 ? 84.497 60.500 -2.940 1.00 38.36 179 LEU A N 1
ATOM 1440 C CA . LEU A 1 191 ? 85.150 59.996 -1.761 1.00 37.92 179 LEU A CA 1
ATOM 1441 C C . LEU A 1 191 ? 85.033 61.055 -0.682 1.00 39.00 179 LEU A C 1
ATOM 1442 O O . LEU A 1 191 ? 85.289 62.247 -0.932 1.00 40.23 179 LEU A O 1
ATOM 1447 N N . ILE A 1 192 ? 84.640 60.626 0.511 1.00 40.10 180 ILE A N 1
ATOM 1448 C CA . ILE A 1 192 ? 84.731 61.474 1.712 1.00 38.97 180 ILE A CA 1
ATOM 1449 C C . ILE A 1 192 ? 85.603 60.710 2.685 1.00 38.93 180 ILE A C 1
ATOM 1450 O O . ILE A 1 192 ? 85.202 59.665 3.206 1.00 38.58 180 ILE A O 1
ATOM 1455 N N . ALA A 1 193 ? 86.803 61.230 2.909 1.00 36.57 181 ALA A N 1
ATOM 1456 C CA . ALA A 1 193 ? 87.848 60.494 3.614 1.00 37.46 181 ALA A CA 1
ATOM 1457 C C . ALA A 1 193 ? 87.682 60.331 5.144 1.00 39.83 181 ALA A C 1
ATOM 1458 O O . ALA A 1 193 ? 88.027 59.258 5.690 1.00 40.81 181 ALA A O 1
ATOM 1460 N N . GLY A 1 194 ? 87.156 61.356 5.829 1.00 37.41 182 GLY A N 1
ATOM 1461 C CA . GLY A 1 194 ? 87.206 61.406 7.302 1.00 37.15 182 GLY A CA 1
ATOM 1462 C C . GLY A 1 194 ? 86.184 60.550 8.007 1.00 39.69 182 GLY A C 1
ATOM 1463 O O . GLY A 1 194 ? 85.419 59.871 7.353 1.00 40.19 182 GLY A O 1
ATOM 1464 N N . LYS A 1 195 ? 86.180 60.588 9.350 1.00 43.51 183 LYS A N 1
ATOM 1465 C CA . LYS A 1 195 ? 85.159 59.944 10.201 1.00 43.18 183 LYS A CA 1
ATOM 1466 C C . LYS A 1 195 ? 83.791 60.271 9.642 1.00 40.72 183 LYS A C 1
ATOM 1467 O O . LYS A 1 195 ? 83.546 61.434 9.325 1.00 43.98 183 LYS A O 1
ATOM 1473 N N . PRO A 1 196 ? 82.862 59.322 9.588 1.00 39.85 184 PRO A N 1
ATOM 1474 C CA . PRO A 1 196 ? 83.030 57.955 10.108 1.00 38.56 184 PRO A CA 1
ATOM 1475 C C . PRO A 1 196 ? 83.488 56.929 9.054 1.00 40.47 184 PRO A C 1
ATOM 1476 O O . PRO A 1 196 ? 83.237 55.727 9.220 1.00 40.16 184 PRO A O 1
ATOM 1480 N N . ASN A 1 197 ? 84.121 57.389 7.970 1.00 39.34 185 ASN A N 1
ATOM 1481 C CA . ASN A 1 197 ? 84.733 56.472 7.008 1.00 38.62 185 ASN A CA 1
ATOM 1482 C C . ASN A 1 197 ? 85.804 55.654 7.747 1.00 41.04 185 ASN A C 1
ATOM 1483 O O . ASN A 1 197 ? 86.672 56.228 8.414 1.00 42.15 185 ASN A O 1
ATOM 1488 N N . PRO A 1 198 ? 85.746 54.324 7.664 1.00 40.90 186 PRO A N 1
ATOM 1489 C CA . PRO A 1 198 ? 86.673 53.485 8.436 1.00 39.44 186 PRO A CA 1
ATOM 1490 C C . PRO A 1 198 ? 88.146 53.572 7.956 1.00 42.43 186 PRO A C 1
ATOM 1491 O O . PRO A 1 198 ? 89.049 53.078 8.646 1.00 43.73 186 PRO A O 1
ATOM 1495 N N . LEU A 1 199 ? 88.376 54.194 6.792 1.00 40.43 187 LEU A N 1
ATOM 1496 C CA . LEU A 1 199 ? 89.701 54.502 6.288 1.00 38.35 187 LEU A CA 1
ATOM 1497 C C . LEU A 1 199 ? 90.610 55.090 7.354 1.00 40.69 187 LEU A C 1
ATOM 1498 O O . LEU A 1 199 ? 91.776 54.718 7.477 1.00 42.22 187 LEU A O 1
ATOM 1503 N N . VAL A 1 200 ? 90.081 56.036 8.105 1.00 40.88 188 VAL A N 1
ATOM 1504 C CA . VAL A 1 200 ? 90.805 56.635 9.208 1.00 42.31 188 VAL A CA 1
ATOM 1505 C C . VAL A 1 200 ? 91.431 55.565 10.118 1.00 43.38 188 VAL A C 1
ATOM 1506 O O . VAL A 1 200 ? 92.624 55.592 10.436 1.00 44.88 188 VAL A O 1
ATOM 1510 N N . VAL A 1 201 ? 90.609 54.612 10.538 1.00 42.84 189 VAL A N 1
ATOM 1511 C CA . VAL A 1 201 ? 91.085 53.555 11.399 1.00 41.04 189 VAL A CA 1
ATOM 1512 C C . VAL A 1 201 ? 92.081 52.638 10.710 1.00 42.57 189 VAL A C 1
ATOM 1513 O O . VAL A 1 201 ? 93.093 52.288 11.316 1.00 44.46 189 VAL A O 1
ATOM 1517 N N . ASP A 1 202 ? 91.791 52.245 9.467 1.00 41.65 190 ASP A N 1
ATOM 1518 C CA . ASP A 1 202 ? 92.702 51.395 8.708 1.00 43.57 190 ASP A CA 1
ATOM 1519 C C . ASP A 1 202 ? 94.070 52.055 8.630 1.00 42.61 190 ASP A C 1
ATOM 1520 O O . ASP A 1 202 ? 95.072 51.428 8.894 1.00 43.20 190 ASP A O 1
ATOM 1525 N N . VAL A 1 203 ? 94.102 53.332 8.294 1.00 43.86 191 VAL A N 1
ATOM 1526 C CA . VAL A 1 203 ? 95.359 54.056 8.193 1.00 46.16 191 VAL A CA 1
ATOM 1527 C C . VAL A 1 203 ? 96.136 54.013 9.515 1.00 47.78 191 VAL A C 1
ATOM 1528 O O . VAL A 1 203 ? 97.280 53.531 9.547 1.00 47.83 191 VAL A O 1
ATOM 1532 N N . ILE A 1 204 ? 95.500 54.462 10.596 1.00 45.73 192 ILE A N 1
ATOM 1533 C CA . ILE A 1 204 ? 96.141 54.483 11.901 1.00 45.08 192 ILE A CA 1
ATOM 1534 C C . ILE A 1 204 ? 96.609 53.108 12.311 1.00 46.24 192 ILE A C 1
ATOM 1535 O O . ILE A 1 204 ? 97.734 52.936 12.777 1.00 48.63 192 ILE A O 1
ATOM 1540 N N . SER A 1 205 ? 95.754 52.116 12.121 1.00 46.11 193 SER A N 1
ATOM 1541 C CA . SER A 1 205 ? 96.116 50.745 12.410 1.00 45.09 193 SER A CA 1
ATOM 1542 C C . SER A 1 205 ? 97.376 50.277 11.669 1.00 49.31 193 SER A C 1
ATOM 1543 O O . SER A 1 205 ? 98.215 49.603 12.267 1.00 51.58 193 SER A O 1
ATOM 1546 N N . GLU A 1 206 ? 97.509 50.616 10.380 1.00 50.66 194 GLU A N 1
ATOM 1547 C CA . GLU A 1 206 ? 98.677 50.209 9.597 1.00 51.33 194 GLU A CA 1
ATOM 1548 C C . GLU A 1 206 ? 99.894 51.050 10.033 1.00 52.39 194 GLU A C 1
ATOM 1549 O O . GLU A 1 206 ? 100.972 50.496 10.251 1.00 51.67 194 GLU A O 1
ATOM 1552 N N . LYS A 1 207 ? 99.705 52.361 10.220 1.00 54.20 195 LYS A N 1
ATOM 1553 C CA . LYS A 1 207 ? 100.788 53.260 10.679 1.00 57.50 195 LYS A CA 1
ATOM 1554 C C . LYS A 1 207 ? 101.467 52.831 11.971 1.00 57.52 195 LYS A C 1
ATOM 1555 O O . LYS A 1 207 ? 102.684 52.873 12.048 1.00 60.62 195 LYS A O 1
ATOM 1561 N N . PHE A 1 208 ? 100.697 52.425 12.979 1.00 56.07 196 PHE A N 1
ATOM 1562 C CA . PHE A 1 208 ? 101.280 52.032 14.260 1.00 53.35 196 PHE A CA 1
ATOM 1563 C C . PHE A 1 208 ? 101.275 50.534 14.492 1.00 51.69 196 PHE A C 1
ATOM 1564 O O . PHE A 1 208 ? 101.667 50.079 15.550 1.00 51.89 196 PHE A O 1
ATOM 1572 N N . GLY A 1 209 ? 100.856 49.760 13.496 1.00 51.34 197 GLY A N 1
ATOM 1573 C CA . GLY A 1 209 ? 100.919 48.293 13.574 1.00 51.47 197 GLY A CA 1
ATOM 1574 C C . GLY A 1 209 ? 100.128 47.644 14.704 1.00 52.19 197 GLY A C 1
ATOM 1575 O O . GLY A 1 209 ? 100.553 46.639 15.255 1.00 54.51 197 GLY A O 1
ATOM 1576 N N . VAL A 1 210 ? 98.969 48.209 15.039 1.00 51.75 198 VAL A N 1
ATOM 1577 C CA . VAL A 1 210 ? 98.086 47.678 16.089 1.00 48.76 198 VAL A CA 1
ATOM 1578 C C . VAL A 1 210 ? 96.784 47.126 15.484 1.00 48.88 198 VAL A C 1
ATOM 1579 O O . VAL A 1 210 ? 96.096 47.837 14.748 1.00 47.57 198 VAL A O 1
ATOM 1583 N N . PRO A 1 211 ? 96.463 45.860 15.759 1.00 49.55 199 PRO A N 1
ATOM 1584 C CA . PRO A 1 211 ? 95.194 45.274 15.305 1.00 50.25 199 PRO A CA 1
ATOM 1585 C C . PRO A 1 211 ? 93.990 46.027 15.827 1.00 51.36 199 PRO A C 1
ATOM 1586 O O . PRO A 1 211 ? 94.003 46.505 16.964 1.00 52.12 199 PRO A O 1
ATOM 1590 N N . LYS A 1 212 ? 92.960 46.122 14.995 1.00 52.65 200 LYS A N 1
ATOM 1591 C CA . LYS A 1 212 ? 91.726 46.831 15.324 1.00 51.22 200 LYS A CA 1
ATOM 1592 C C . LYS A 1 212 ? 91.154 46.380 16.669 1.00 50.59 200 LYS A C 1
ATOM 1593 O O . LYS A 1 212 ? 90.573 47.177 17.414 1.00 47.53 200 LYS A O 1
ATOM 1599 N N . GLU A 1 213 ? 91.353 45.102 16.974 1.00 50.31 201 GLU A N 1
ATOM 1600 C CA A GLU A 1 213 ? 90.817 44.508 18.184 0.50 51.02 201 GLU A CA 1
ATOM 1601 C CA B GLU A 1 213 ? 90.844 44.487 18.204 0.50 51.42 201 GLU A CA 1
ATOM 1602 C C . GLU A 1 213 ? 91.507 45.046 19.463 1.00 50.30 201 GLU A C 1
ATOM 1603 O O . GLU A 1 213 ? 91.037 44.815 20.575 1.00 50.39 201 GLU A O 1
ATOM 1614 N N . ARG A 1 214 ? 92.611 45.771 19.291 1.00 48.46 202 ARG A N 1
ATOM 1615 C CA A ARG A 1 214 ? 93.329 46.387 20.409 0.50 47.29 202 ARG A CA 1
ATOM 1616 C CA B ARG A 1 214 ? 93.323 46.388 20.411 0.50 47.78 202 ARG A CA 1
ATOM 1617 C C . ARG A 1 214 ? 93.271 47.923 20.331 1.00 46.67 202 ARG A C 1
ATOM 1618 O O . ARG A 1 214 ? 94.085 48.624 20.951 1.00 45.02 202 ARG A O 1
ATOM 1641 N N . ALA A 1 216 ? 90.599 51.547 20.280 1.00 44.26 204 ALA A N 1
ATOM 1642 C CA . ALA A 1 216 ? 89.361 52.213 20.622 1.00 42.40 204 ALA A CA 1
ATOM 1643 C C . ALA A 1 216 ? 89.351 53.655 20.116 1.00 43.46 204 ALA A C 1
ATOM 1644 O O . ALA A 1 216 ? 90.397 54.326 20.012 1.00 42.87 204 ALA A O 1
ATOM 1654 N N . VAL A 1 218 ? 87.913 57.135 21.351 1.00 44.78 206 VAL A N 1
ATOM 1655 C CA . VAL A 1 218 ? 87.357 57.877 22.489 1.00 44.14 206 VAL A CA 1
ATOM 1656 C C . VAL A 1 218 ? 86.964 59.301 22.096 1.00 43.62 206 VAL A C 1
ATOM 1657 O O . VAL A 1 218 ? 87.820 60.086 21.680 1.00 44.11 206 VAL A O 1
ATOM 1661 N N . GLY A 1 219 ? 85.684 59.643 22.257 1.00 42.47 207 GLY A N 1
ATOM 1662 C CA . GLY A 1 219 ? 85.220 60.940 21.824 1.00 40.62 207 GLY A CA 1
ATOM 1663 C C . GLY A 1 219 ? 83.921 61.448 22.3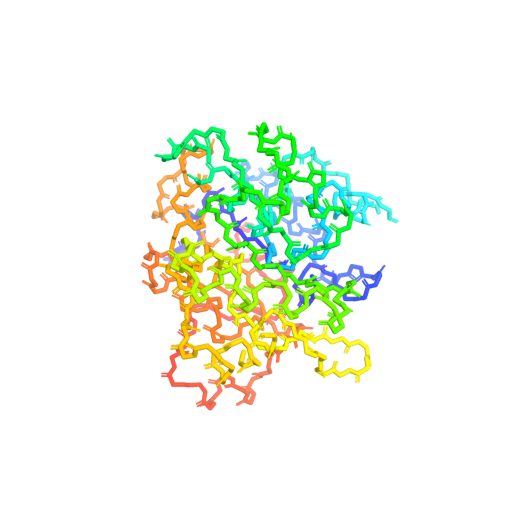90 1.00 42.56 207 GLY A C 1
ATOM 1664 O O . GLY A 1 219 ? 83.334 60.847 23.292 1.00 42.00 207 GLY A O 1
ATOM 1665 N N . ASP A 1 220 ? 83.471 62.590 21.870 1.00 43.51 208 ASP A N 1
ATOM 1666 C CA . ASP A 1 220 ? 82.282 63.219 22.412 1.00 42.00 208 ASP A CA 1
ATOM 1667 C C . ASP A 1 220 ? 81.205 63.457 21.333 1.00 42.91 208 ASP A C 1
ATOM 1668 O O . ASP A 1 220 ? 80.129 64.023 21.617 1.00 42.99 208 ASP A O 1
ATOM 1673 N N . ARG A 1 221 ? 81.499 62.996 20.111 1.00 43.94 209 ARG A N 1
ATOM 1674 C CA . ARG A 1 221 ? 80.563 63.047 18.975 1.00 45.47 209 ARG A CA 1
ATOM 1675 C C . ARG A 1 221 ? 79.727 61.789 18.876 1.00 47.80 209 ARG A C 1
ATOM 1676 O O . ARG A 1 221 ? 80.125 60.786 18.281 1.00 47.91 209 ARG A O 1
ATOM 1684 N N . LEU A 1 222 ? 78.555 61.848 19.481 1.00 48.66 210 LEU A N 1
ATOM 1685 C CA . LEU A 1 222 ? 77.714 60.690 19.569 1.00 51.10 210 LEU A CA 1
ATOM 1686 C C . LEU A 1 222 ? 77.537 59.987 18.223 1.00 52.03 210 LEU A C 1
ATOM 1687 O O . LEU A 1 222 ? 77.874 58.824 18.109 1.00 54.45 210 LEU A O 1
ATOM 1692 N N . TYR A 1 223 ? 77.007 60.680 17.216 1.00 51.96 211 TYR A N 1
ATOM 1693 C CA . TYR A 1 223 ? 76.727 60.012 15.974 1.00 51.48 211 TYR A CA 1
ATOM 1694 C C . TYR A 1 223 ? 78.012 59.563 15.234 1.00 47.27 211 TYR A C 1
ATOM 1695 O O . TYR A 1 223 ? 78.167 58.394 14.876 1.00 42.07 211 TYR A O 1
ATOM 1704 N N . THR A 1 224 ? 78.930 60.489 15.034 1.00 46.69 212 THR A N 1
ATOM 1705 C CA . THR A 1 224 ? 80.128 60.223 14.240 1.00 48.72 212 THR A CA 1
ATOM 1706 C C . THR A 1 224 ? 81.092 59.208 14.819 1.00 46.69 212 THR A C 1
ATOM 1707 O O . THR A 1 224 ? 81.581 58.320 14.102 1.00 47.46 212 THR A O 1
ATOM 1711 N N . ASP A 1 225 ? 81.369 59.339 16.106 1.00 43.70 213 ASP A N 1
ATOM 1712 C CA . ASP A 1 225 ? 82.371 58.492 16.724 1.00 46.26 213 ASP A CA 1
ATOM 1713 C C . ASP A 1 225 ? 81.850 57.068 16.893 1.00 44.65 213 ASP A C 1
ATOM 1714 O O . ASP A 1 225 ? 82.585 56.121 16.681 1.00 44.80 213 ASP A O 1
ATOM 1719 N N . VAL A 1 226 ? 80.573 56.927 17.240 1.00 43.54 214 VAL A N 1
ATOM 1720 C CA . VAL A 1 226 ? 79.954 55.612 17.342 1.00 42.43 214 VAL A CA 1
ATOM 1721 C C . VAL A 1 226 ? 79.949 54.940 15.962 1.00 41.69 214 VAL A C 1
ATOM 1722 O O . VAL A 1 226 ? 80.319 53.757 15.823 1.00 42.36 214 VAL A O 1
ATOM 1726 N N . LYS A 1 227 ? 79.593 55.716 14.946 1.00 38.52 215 LYS A N 1
ATOM 1727 C CA . LYS A 1 227 ? 79.537 55.216 13.592 1.00 39.63 215 LYS A CA 1
ATOM 1728 C C . LYS A 1 227 ? 80.927 54.811 13.073 1.00 40.62 215 LYS A C 1
ATOM 1729 O O . LYS A 1 227 ? 81.068 53.797 12.375 1.00 40.67 215 LYS A O 1
ATOM 1735 N N . LEU A 1 228 ? 81.950 55.592 13.424 1.00 41.54 216 LEU A N 1
ATOM 1736 C CA . LEU A 1 228 ? 83.298 55.210 13.083 1.00 40.08 216 LEU A CA 1
ATOM 1737 C C . LEU A 1 228 ? 83.598 53.825 13.665 1.00 41.05 216 LEU A C 1
ATOM 1738 O O . LEU A 1 228 ? 84.075 52.951 12.941 1.00 43.63 216 LEU A O 1
ATOM 1743 N N . GLY A 1 229 ? 83.298 53.627 14.952 1.00 38.47 217 GLY A N 1
ATOM 1744 C CA . GLY A 1 229 ? 83.471 52.334 15.606 1.00 37.37 217 GLY A CA 1
ATOM 1745 C C . GLY A 1 229 ? 82.735 51.179 14.932 1.00 38.15 217 GLY A C 1
ATOM 1746 O O . GLY A 1 229 ? 83.321 50.122 14.681 1.00 40.72 217 GLY A O 1
ATOM 1747 N N . LYS A 1 230 ? 81.453 51.370 14.646 1.00 38.04 218 LYS A N 1
ATOM 1748 C CA . LYS A 1 230 ? 80.694 50.398 13.877 1.00 39.14 218 LYS A CA 1
ATOM 1749 C C . LYS A 1 230 ? 81.325 50.147 12.522 1.00 40.44 218 LYS A C 1
ATOM 1750 O O . LYS A 1 230 ? 81.577 49.015 12.155 1.00 40.61 218 LYS A O 1
ATOM 1756 N N . ASN A 1 231 ? 81.598 51.203 11.775 1.00 41.97 219 ASN A N 1
ATOM 1757 C CA . ASN A 1 231 ? 82.128 51.005 10.437 1.00 42.28 219 ASN A CA 1
ATOM 1758 C C . ASN A 1 231 ? 83.456 50.255 10.446 1.00 40.48 219 ASN A C 1
ATOM 1759 O O . ASN A 1 231 ? 83.707 49.406 9.596 1.00 39.26 219 ASN A O 1
ATOM 1764 N N . ALA A 1 232 ? 84.297 50.590 11.421 1.00 40.42 220 ALA A N 1
ATOM 1765 C CA . ALA A 1 232 ? 85.664 50.122 11.465 1.00 39.92 220 ALA A CA 1
ATOM 1766 C C . ALA A 1 232 ? 85.777 48.833 12.267 1.00 42.67 220 ALA A C 1
ATOM 1767 O O . ALA A 1 232 ? 86.757 48.118 12.140 1.00 45.01 220 ALA A O 1
ATOM 1769 N N . GLY A 1 233 ? 84.775 48.522 13.082 1.00 42.19 221 GLY A N 1
ATOM 1770 C CA . GLY A 1 233 ? 84.869 47.363 13.940 1.00 42.03 221 GLY A CA 1
ATOM 1771 C C . GLY A 1 233 ? 85.821 47.584 15.109 1.00 41.46 221 GLY A C 1
ATOM 1772 O O . GLY A 1 233 ? 86.599 46.703 15.439 1.00 43.74 221 GLY A O 1
ATOM 1773 N N . ILE A 1 234 ? 85.787 48.765 15.720 1.00 40.49 222 ILE A N 1
ATOM 1774 C CA . ILE A 1 234 ? 86.552 49.018 16.959 1.00 39.83 222 ILE A CA 1
ATOM 1775 C C . ILE A 1 234 ? 85.631 49.613 18.009 1.00 41.77 222 ILE A C 1
ATOM 1776 O O . ILE A 1 234 ? 84.591 50.193 17.692 1.00 41.22 222 ILE A O 1
ATOM 1781 N N . VAL A 1 235 ? 86.028 49.454 19.262 1.00 43.82 223 VAL A N 1
ATOM 1782 C CA . VAL A 1 235 ? 85.258 49.895 20.419 1.00 44.34 223 VAL A CA 1
ATOM 1783 C C . VAL A 1 235 ? 85.100 51.415 20.414 1.00 42.38 223 VAL A C 1
ATOM 1784 O O . VAL A 1 235 ? 86.059 52.121 20.129 1.00 42.15 223 VAL A O 1
ATOM 1788 N N . SER A 1 236 ? 83.884 51.903 20.686 1.00 41.04 224 SER A N 1
ATOM 1789 C CA . SER A 1 236 ? 83.625 53.334 20.892 1.00 39.75 224 SER A CA 1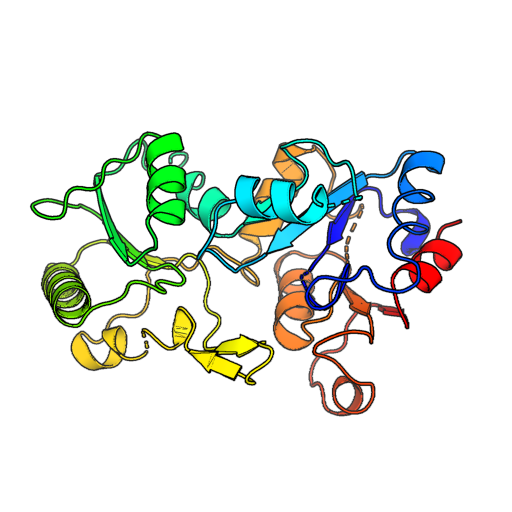
ATOM 1790 C C . SER A 1 236 ? 83.400 53.645 22.377 1.00 39.77 224 SER A C 1
ATOM 1791 O O . SER A 1 236 ? 82.572 53.009 23.057 1.00 37.86 224 SER A O 1
ATOM 1794 N N . ILE A 1 237 ? 84.145 54.633 22.862 1.00 39.30 225 ILE A N 1
ATOM 1795 C CA . ILE A 1 237 ? 83.996 55.147 24.219 1.00 39.83 225 ILE A CA 1
ATOM 1796 C C . ILE A 1 237 ? 83.620 56.594 24.113 1.00 43.06 225 ILE A C 1
ATOM 1797 O O . ILE A 1 237 ? 84.374 57.436 23.577 1.00 44.49 225 ILE A O 1
ATOM 1802 N N . LEU A 1 238 ? 82.429 56.885 24.600 1.00 44.24 226 LEU A N 1
ATOM 1803 C CA . LEU A 1 238 ? 81.964 58.245 24.682 1.00 43.82 226 LEU A CA 1
ATOM 1804 C C . LEU A 1 238 ? 82.259 58.911 26.001 1.00 43.20 226 LEU A C 1
ATOM 1805 O O . LEU A 1 238 ? 82.003 58.329 27.056 1.00 45.52 226 LEU A O 1
ATOM 1810 N N . VAL A 1 239 ? 82.744 60.148 25.952 1.00 44.02 227 VAL A N 1
ATOM 1811 C CA . VAL A 1 239 ? 82.835 60.979 27.167 1.00 42.94 227 VAL A CA 1
ATOM 1812 C C . VAL A 1 239 ? 81.751 62.051 27.193 1.00 43.45 227 VAL A C 1
ATOM 1813 O O . VAL A 1 239 ? 81.203 62.419 26.144 1.00 44.85 227 VAL A O 1
ATOM 1817 N N . LEU A 1 240 ? 81.442 62.529 28.399 1.00 41.82 228 LEU A N 1
ATOM 1818 C CA . LEU A 1 240 ? 80.290 63.398 28.624 1.00 41.38 228 LEU A CA 1
ATOM 1819 C C . LEU A 1 240 ? 80.643 64.871 28.724 1.00 40.38 228 LEU A C 1
ATOM 1820 O O . LEU A 1 240 ? 79.808 65.674 29.142 1.00 42.13 228 LEU A O 1
ATOM 1825 N N . THR A 1 241 ? 81.869 65.215 28.332 1.00 39.64 229 THR A N 1
ATOM 1826 C CA . THR A 1 241 ? 82.423 66.562 28.501 1.00 40.26 229 THR A CA 1
ATOM 1827 C C . THR A 1 241 ? 82.164 67.513 27.337 1.00 43.36 229 THR A C 1
ATOM 1828 O O . THR A 1 241 ? 82.420 68.724 27.454 1.00 44.08 229 THR A O 1
ATOM 1832 N N . GLY A 1 242 ? 81.701 66.978 26.208 1.00 43.79 230 GLY A N 1
ATOM 1833 C CA . GLY A 1 242 ? 81.612 67.769 24.979 1.00 44.86 230 GLY A CA 1
ATOM 1834 C C . GLY A 1 242 ? 80.216 67.821 24.381 1.00 45.58 230 GLY A C 1
ATOM 1835 O O . GLY A 1 242 ? 79.236 68.175 25.064 1.00 44.20 230 GLY A O 1
ATOM 1836 N N . GLU A 1 243 ? 80.121 67.446 23.111 1.00 44.70 231 GLU A N 1
ATOM 1837 C CA . GLU A 1 243 ? 78.860 67.547 22.369 1.00 45.32 231 GLU A CA 1
ATOM 1838 C C . GLU A 1 243 ? 77.728 66.697 22.919 1.00 46.64 231 GLU A C 1
ATOM 1839 O O . GLU A 1 243 ? 76.553 67.031 22.711 1.00 48.79 231 GLU A O 1
ATOM 1845 N N . THR A 1 244 ? 78.077 65.610 23.609 1.00 46.53 232 THR A N 1
ATOM 1846 C CA . THR A 1 244 ? 77.091 64.634 24.074 1.00 47.46 232 THR A CA 1
ATOM 1847 C C . THR A 1 244 ? 76.719 64.721 25.559 1.00 49.04 232 THR A C 1
ATOM 1848 O O . THR A 1 244 ? 77.600 64.709 26.432 1.00 48.34 232 THR A O 1
ATOM 1852 N N . THR A 1 245 ? 75.408 64.790 25.814 1.00 47.77 233 THR A N 1
ATOM 1853 C CA . THR A 1 245 ? 74.847 64.727 27.162 1.00 47.49 233 THR A CA 1
ATOM 1854 C C . THR A 1 245 ? 74.160 63.374 27.405 1.00 47.26 233 THR A C 1
ATOM 1855 O O . THR A 1 245 ? 73.909 62.626 26.454 1.00 47.45 233 THR A O 1
ATOM 1859 N N . PRO A 1 246 ? 73.911 63.022 28.671 1.00 47.50 234 PRO A N 1
ATOM 1860 C CA . PRO A 1 246 ? 73.142 61.815 28.985 1.00 48.11 234 PRO A CA 1
ATOM 1861 C C . PRO A 1 246 ? 71.785 61.816 28.297 1.00 47.73 234 PRO A C 1
ATOM 1862 O O . PRO A 1 246 ? 71.303 60.754 27.885 1.00 48.38 234 PRO A O 1
ATOM 1866 N N . GLU A 1 247 ? 71.184 63.000 28.176 1.00 46.95 235 GLU A N 1
ATOM 1867 C CA A GLU A 1 247 ? 69.883 63.091 27.505 0.50 47.38 235 GLU A CA 1
ATOM 1868 C CA B GLU A 1 247 ? 69.906 63.192 27.516 0.50 47.37 235 GLU A CA 1
ATOM 1869 C C . GLU A 1 247 ? 70.000 62.757 26.025 1.00 46.85 235 GLU A C 1
ATOM 1870 O O . GLU A 1 247 ? 69.146 62.051 25.504 1.00 49.58 235 GLU A O 1
ATOM 1881 N N . ASP A 1 248 ? 71.064 63.197 25.358 1.00 45.86 236 ASP A N 1
ATOM 1882 C CA . ASP A 1 248 ? 71.377 62.763 23.984 1.00 47.01 236 ASP A CA 1
ATOM 1883 C C . ASP A 1 248 ? 71.585 61.242 23.867 1.00 49.52 236 ASP A C 1
ATOM 1884 O O . ASP A 1 248 ? 71.112 60.614 22.915 1.00 49.61 236 ASP A O 1
ATOM 1889 N N . LEU A 1 249 ? 72.321 60.657 24.815 1.00 49.53 237 LEU A N 1
ATOM 1890 C CA . LEU A 1 249 ? 72.539 59.234 24.805 1.00 49.55 237 LEU A CA 1
ATOM 1891 C C . LEU A 1 249 ? 71.240 58.480 24.861 1.00 51.79 237 LEU A C 1
ATOM 1892 O O . LEU A 1 249 ? 71.106 57.472 24.178 1.00 55.58 237 LEU A O 1
ATOM 1897 N N . GLU A 1 250 ? 70.294 58.934 25.687 1.00 49.78 238 GLU A N 1
ATOM 1898 C CA . GLU A 1 250 ? 69.017 58.257 25.792 1.00 48.97 238 GLU A CA 1
ATOM 1899 C C . GLU A 1 250 ? 68.233 58.300 24.503 1.00 52.47 238 GLU A C 1
ATOM 1900 O O . GLU A 1 250 ? 67.511 57.351 24.203 1.00 56.45 238 GLU A O 1
ATOM 1906 N N . ARG A 1 251 ? 68.346 59.410 23.771 1.00 52.29 239 ARG A N 1
ATOM 1907 C CA . ARG A 1 251 ? 67.641 59.599 22.514 1.00 53.10 239 ARG A CA 1
ATOM 1908 C C . ARG A 1 251 ? 68.307 58.843 21.363 1.00 53.80 239 ARG A C 1
ATOM 1909 O O . ARG A 1 251 ? 67.630 58.469 20.418 1.00 56.16 239 ARG A O 1
ATOM 1923 N N . ALA A 1 252 ? 69.618 58.613 21.452 1.00 51.83 240 ALA A N 1
ATOM 1924 C CA . ALA A 1 252 ? 70.399 57.981 20.373 1.00 50.20 240 ALA A CA 1
ATOM 1925 C C . ALA A 1 252 ? 69.877 56.613 19.946 1.00 50.18 240 ALA A C 1
ATOM 1926 O O . ALA A 1 252 ? 69.595 55.742 20.781 1.00 49.11 240 ALA A O 1
ATOM 1928 N N . GLU A 1 253 ? 69.783 56.431 18.635 1.00 50.97 241 GLU A N 1
ATOM 1929 C CA A GLU A 1 253 ? 69.356 55.172 18.050 0.50 51.76 241 GLU A CA 1
ATOM 1930 C CA B GLU A 1 253 ? 69.349 55.152 18.064 0.50 51.49 241 GLU A CA 1
ATOM 1931 C C . GLU A 1 253 ? 70.438 54.099 18.237 1.00 50.63 241 GLU A C 1
ATOM 1932 O O . GLU A 1 253 ? 70.136 52.935 18.419 1.00 51.83 241 GLU A O 1
ATOM 1943 N N . THR A 1 254 ? 71.698 54.516 18.204 1.00 47.99 242 THR A N 1
ATOM 1944 C CA . THR A 1 254 ? 72.828 53.612 18.344 1.00 46.95 242 THR A CA 1
ATOM 1945 C C . THR A 1 254 ? 73.722 54.094 19.476 1.00 47.91 242 THR A C 1
ATOM 1946 O O . THR A 1 254 ? 74.170 55.242 19.469 1.00 45.01 242 THR A O 1
ATOM 1950 N N . LYS A 1 255 ? 73.995 53.212 20.431 1.00 47.00 243 LYS A N 1
ATOM 1951 C CA . LYS A 1 255 ? 74.744 53.589 21.622 1.00 45.29 243 LYS A CA 1
ATOM 1952 C C . LYS A 1 255 ? 76.209 53.269 21.444 1.00 44.30 243 LYS A C 1
ATOM 1953 O O . LYS A 1 255 ? 76.560 52.387 20.666 1.00 46.83 243 LYS A O 1
ATOM 1959 N N . PRO A 1 256 ? 77.067 53.973 22.179 1.00 44.06 244 PRO A N 1
ATOM 1960 C CA . PRO A 1 256 ? 78.484 53.657 22.211 1.00 42.71 244 PRO A CA 1
ATOM 1961 C C . PRO A 1 256 ? 78.709 52.397 23.019 1.00 42.82 244 PRO A C 1
ATOM 1962 O O . PRO A 1 256 ? 77.836 51.964 23.783 1.00 42.86 244 PRO A O 1
ATOM 1966 N N . ASP A 1 257 ? 79.873 51.800 22.846 1.00 41.73 245 ASP A N 1
ATOM 1967 C CA . ASP A 1 257 ? 80.208 50.641 23.628 1.00 37.59 245 ASP A CA 1
ATOM 1968 C C . ASP A 1 257 ? 80.341 50.969 25.130 1.00 38.20 245 ASP A C 1
ATOM 1969 O O . ASP A 1 257 ? 79.885 50.186 25.984 1.00 37.36 245 ASP A O 1
ATOM 1974 N N . PHE A 1 258 ? 80.968 52.101 25.446 1.00 36.76 246 PHE A N 1
ATOM 1975 C CA . PHE A 1 258 ? 81.189 52.510 26.835 1.00 37.98 246 PHE A CA 1
ATOM 1976 C C . PHE A 1 258 ? 80.942 54.005 26.941 1.00 40.56 246 PHE A C 1
ATOM 1977 O O . PHE A 1 258 ? 81.103 54.732 25.952 1.00 40.66 246 PHE A O 1
ATOM 1985 N N . VAL A 1 259 ? 80.548 54.435 28.142 1.00 40.81 247 VAL A N 1
ATOM 1986 C CA . VAL A 1 259 ? 80.306 55.840 28.485 1.00 41.73 247 VAL A CA 1
ATOM 1987 C C . VAL A 1 259 ? 81.081 56.176 29.756 1.00 40.50 247 VAL A C 1
ATOM 1988 O O . VAL A 1 259 ? 81.014 55.449 30.740 1.00 43.63 247 VAL A O 1
ATOM 1992 N N . PHE A 1 260 ? 81.829 57.268 29.727 1.00 41.70 248 PHE A N 1
ATOM 1993 C CA . PHE A 1 260 ? 82.626 57.708 30.886 1.00 40.70 248 PHE A CA 1
ATOM 1994 C C . PHE A 1 260 ? 82.430 59.184 31.032 1.00 40.70 248 PHE A C 1
ATOM 1995 O O . PHE A 1 260 ? 82.254 59.877 30.040 1.00 41.98 248 PHE A O 1
ATOM 2003 N N . LYS A 1 261 ? 82.469 59.661 32.266 1.00 39.81 249 LYS A N 1
ATOM 2004 C CA . LYS A 1 261 ? 82.339 61.073 32.524 1.00 40.35 249 LYS A CA 1
ATOM 2005 C C . LYS A 1 261 ? 83.393 61.873 31.750 1.00 41.73 249 LYS A C 1
ATOM 2006 O O . LYS A 1 261 ? 83.069 62.905 31.133 1.00 40.84 249 LYS A O 1
ATOM 2012 N N . ASN A 1 262 ? 84.645 61.401 31.800 1.00 38.70 250 ASN A N 1
ATOM 2013 C CA . ASN A 1 262 ? 85.754 62.082 31.172 1.00 38.02 250 ASN A CA 1
ATOM 2014 C C . ASN A 1 262 ? 86.964 61.181 31.133 1.00 41.66 250 ASN A C 1
ATOM 2015 O O . ASN A 1 262 ? 86.930 60.064 31.677 1.00 44.38 250 ASN A O 1
ATOM 2020 N N . LEU A 1 263 ? 88.051 61.677 30.536 1.00 43.72 251 LEU A N 1
ATOM 2021 C CA . LEU A 1 263 ? 89.262 60.881 30.361 1.00 42.08 251 LEU A CA 1
ATOM 2022 C C . LEU A 1 263 ? 89.886 60.435 31.681 1.00 43.35 251 LEU A C 1
ATOM 2023 O O . LEU A 1 263 ? 90.541 59.381 31.731 1.00 45.32 251 LEU A O 1
ATOM 2028 N N . GLY A 1 264 ? 89.662 61.208 32.743 1.00 39.81 252 GLY A N 1
ATOM 2029 C CA . GLY A 1 264 ? 90.146 60.847 34.060 1.00 39.32 252 GLY A CA 1
ATOM 2030 C C . GLY A 1 264 ? 89.478 59.599 34.605 1.00 41.28 252 GLY A C 1
ATOM 2031 O O . GLY A 1 264 ? 90.122 58.758 35.266 1.00 39.86 252 GLY A O 1
ATOM 2032 N N . GLU A 1 265 ? 88.182 59.471 34.329 1.00 40.51 253 GLU A N 1
ATOM 2033 C CA . GLU A 1 265 ? 87.450 58.279 34.755 1.00 40.55 253 GLU A CA 1
ATOM 2034 C C . GLU A 1 265 ? 87.814 57.094 33.862 1.00 39.27 253 GLU A C 1
ATOM 2035 O O . GLU A 1 265 ? 87.933 55.975 34.340 1.00 41.22 253 GLU A O 1
ATOM 2041 N N . LEU A 1 266 ? 88.018 57.341 32.576 1.00 36.93 254 LEU A N 1
ATOM 2042 C CA . LEU A 1 266 ? 88.490 56.293 31.704 1.00 37.66 254 LEU A CA 1
ATOM 2043 C C . LEU A 1 266 ? 89.830 55.788 32.177 1.00 40.43 254 LEU A C 1
ATOM 2044 O O . LEU A 1 266 ? 90.061 54.594 32.176 1.00 43.53 254 LEU A O 1
ATOM 2049 N N . ALA A 1 267 ? 90.713 56.707 32.567 1.00 41.31 255 ALA A N 1
ATOM 2050 C CA . ALA A 1 267 ? 92.039 56.378 33.043 1.00 40.16 255 ALA A CA 1
ATOM 2051 C C . ALA A 1 267 ? 91.964 55.442 34.235 1.00 41.73 255 ALA A C 1
ATOM 2052 O O . ALA A 1 267 ? 92.706 54.464 34.306 1.00 43.22 255 ALA A O 1
ATOM 2054 N N . LYS A 1 268 ? 91.073 55.744 35.175 1.00 41.73 256 LYS A N 1
ATOM 2055 C CA . LYS A 1 268 ? 90.895 54.906 36.354 1.00 42.04 256 LYS A CA 1
ATOM 2056 C C . LYS A 1 268 ? 90.386 53.512 35.965 1.00 42.19 256 LYS A C 1
ATOM 2057 O O . LYS A 1 268 ? 90.682 52.531 36.628 1.00 41.83 256 LYS A O 1
ATOM 2063 N N . ALA A 1 269 ? 89.628 53.429 34.880 1.00 42.02 257 ALA A N 1
ATOM 2064 C CA . ALA A 1 269 ? 89.157 52.132 34.394 1.00 43.41 257 ALA A CA 1
ATOM 2065 C C . ALA A 1 269 ? 90.301 51.228 33.961 1.00 44.94 257 ALA A C 1
ATOM 2066 O O . ALA A 1 269 ? 90.176 50.002 34.042 1.00 43.27 257 ALA A O 1
ATOM 2068 N N . VAL A 1 270 ? 91.401 51.818 33.486 1.00 47.10 258 VAL A N 1
ATOM 2069 C CA . VAL A 1 270 ? 92.500 51.008 32.944 1.00 48.58 258 VAL A CA 1
ATOM 2070 C C . VAL A 1 270 ? 93.770 50.948 33.807 1.00 52.26 258 VAL A C 1
ATOM 2071 O O . VAL A 1 270 ? 94.678 50.176 33.493 1.00 54.42 258 VAL A O 1
ATOM 2075 N N . GLN A 1 271 ? 93.821 51.751 34.876 1.00 55.06 259 GLN A N 1
ATOM 2076 C CA . GLN A 1 271 ? 94.898 51.716 35.877 1.00 58.83 259 GLN A CA 1
ATOM 2077 C C . GLN A 1 271 ? 94.906 50.369 36.622 1.00 61.85 259 GLN A C 1
ATOM 2078 O O . GLN A 1 271 ? 93.876 49.673 36.734 1.00 62.21 259 GLN A O 1
#

Nearest PDB structures (foldseek):
  1pw5-assembly1_A  TM=9.564E-01  e=2.807E-43  Thermotoga maritima
  1zjj-assembly1_A  TM=9.174E-01  e=8.319E-25  Pyrococcus horikoshii OT3
  4ift-assembly1_B  TM=8.995E-01  e=1.055E-22  Geobacillus stearothermophilus
  4ig4-assembly1_B  TM=9.020E-01  e=2.212E-21  Geobacillus stearothermophilus
  4kn8-assembly1_A  TM=8.538E-01  e=3.227E-22  Geobacillus stearothermophilus

Radius of gyration: 18.55 Å; Cα contacts (8 Å, |Δi|>4): 509; chains: 1; bounding box: 38×42×53 Å